Protein AF-A0A6H5JP49-F1 (afdb_monomer_lite)

Sequence (246 aa):
MSLASREAVLHLTGYRHQGFYGRSYKKTISMPDLLSRVKKVEGAETDVVTDQLSREGVEIITGTARFVKSDSGDSRMSAMVLRSLGDEHEAASSPYRHVGADTPKSVISAERFLVACGTRPVRPPDIPFDGTHIFDSDQLLWGGITHIPRDLIVVGAGVIGMEYACMINVVPGTTVTVIDPRPTVLSFADNDVIENLQYTMRQNGARFLLNEHITRIEKIEKKDSNGGEKKVWAASPSRGIEFTRK

Radius of gyration: 22.26 Å; chains: 1; bounding box: 45×44×75 Å

Foldseek 3Di:
DLVQLLVQLCVQLVVVVCVPPNPPPADQDWLVSSLVSSVVVVVVVVVVVVVVCVVVVHDDDDADKDWDDDPDPPPWTKIWGFDQDDPPLVLVQDPCVRVPRPHTDDMDTDNDDDDDPDDDDDDDPQQPQPLAQRHDLSSVNRGPDRGLDLEEEQEALEPSSLSVLLSSLSRPNHAYEYEYLAQFRHVVDDPVVRVVSVVVSVVSHYHYHYNKDFPDKDWDWDQDPVRDTDTDIWTAIPVGDIDDDD

pLDDT: mean 77.3, std 15.59, range [34.5, 96.81]

Structure (mmCIF, N/CA/C/O backbone):
data_AF-A0A6H5JP49-F1
#
_entry.id   AF-A0A6H5JP49-F1
#
loop_
_atom_site.group_PDB
_atom_site.id
_atom_site.type_symbol
_atom_site.label_atom_id
_atom_site.label_alt_id
_atom_site.label_comp_id
_atom_site.label_asym_id
_atom_site.label_entity_id
_atom_site.label_seq_id
_atom_site.pdbx_PDB_ins_code
_atom_site.Cartn_x
_atom_site.Cartn_y
_atom_site.Cartn_z
_atom_site.occupancy
_atom_site.B_iso_or_equiv
_atom_site.auth_seq_id
_atom_site.auth_comp_id
_atom_site.auth_asym_id
_atom_site.auth_atom_id
_atom_site.pdbx_PDB_model_num
ATOM 1 N N . MET A 1 1 ? 6.376 -5.050 -1.809 1.00 56.03 1 MET A N 1
ATOM 2 C CA . MET A 1 1 ? 6.450 -4.410 -0.479 1.00 56.03 1 MET A CA 1
ATOM 3 C C . MET A 1 1 ? 5.525 -5.070 0.535 1.00 56.03 1 MET A C 1
ATOM 5 O O . MET A 1 1 ? 6.041 -5.650 1.479 1.00 56.03 1 MET A O 1
ATOM 9 N N . SER A 1 2 ? 4.200 -5.083 0.340 1.00 58.44 2 SER A N 1
ATOM 10 C CA . SER A 1 2 ? 3.271 -5.612 1.358 1.00 58.44 2 SER A CA 1
ATOM 11 C C . SER A 1 2 ? 3.547 -7.068 1.776 1.00 58.44 2 SER A C 1
ATOM 13 O O . SER A 1 2 ? 3.575 -7.363 2.967 1.00 58.44 2 SER A O 1
ATOM 15 N N . LEU A 1 3 ? 3.916 -7.942 0.829 1.00 70.00 3 LEU A N 1
ATOM 16 C CA . LEU A 1 3 ? 4.330 -9.323 1.110 1.00 70.00 3 LEU A CA 1
ATOM 17 C C . LEU A 1 3 ? 5.523 -9.413 2.084 1.00 70.00 3 LEU A C 1
ATOM 19 O O . LEU A 1 3 ? 5.485 -10.196 3.034 1.00 70.00 3 LEU A O 1
ATOM 23 N N . ALA A 1 4 ? 6.562 -8.599 1.868 1.00 67.69 4 ALA A N 1
ATOM 24 C CA . ALA A 1 4 ? 7.758 -8.571 2.712 1.00 67.69 4 ALA A CA 1
ATOM 25 C C . ALA A 1 4 ? 7.425 -8.067 4.124 1.00 67.69 4 ALA A C 1
ATOM 27 O O . ALA A 1 4 ? 7.885 -8.628 5.121 1.00 67.69 4 ALA A O 1
ATOM 28 N N . SER A 1 5 ? 6.563 -7.054 4.222 1.00 66.88 5 SER A N 1
ATOM 29 C CA . SER A 1 5 ? 6.061 -6.533 5.495 1.00 66.88 5 SER A CA 1
ATOM 30 C C . SER A 1 5 ? 5.197 -7.542 6.235 1.00 66.88 5 SER A C 1
ATOM 32 O O . SER A 1 5 ? 5.377 -7.731 7.438 1.00 66.88 5 SER A O 1
ATOM 34 N N . ARG A 1 6 ? 4.305 -8.241 5.530 1.00 75.50 6 ARG A N 1
ATOM 35 C CA . ARG A 1 6 ? 3.471 -9.301 6.094 1.00 75.50 6 ARG A CA 1
ATOM 36 C C . ARG A 1 6 ? 4.326 -10.413 6.683 1.00 75.50 6 ARG A C 1
ATOM 38 O O . ARG A 1 6 ? 4.108 -10.813 7.823 1.00 75.50 6 ARG A O 1
ATOM 45 N N . GLU A 1 7 ? 5.319 -10.884 5.935 1.00 76.12 7 GLU A N 1
ATOM 46 C CA . GLU A 1 7 ? 6.234 -11.926 6.402 1.00 76.12 7 GLU A CA 1
ATOM 47 C C . GLU A 1 7 ? 7.024 -11.471 7.636 1.00 76.12 7 GLU A C 1
ATOM 49 O O . GLU A 1 7 ? 7.145 -12.215 8.612 1.00 76.12 7 GLU A O 1
ATOM 54 N N . ALA A 1 8 ? 7.500 -10.223 7.636 1.00 71.56 8 ALA A N 1
ATOM 55 C CA . ALA A 1 8 ? 8.198 -9.643 8.773 1.00 71.56 8 ALA A CA 1
ATOM 56 C C . ALA A 1 8 ? 7.315 -9.583 10.029 1.00 71.56 8 ALA A C 1
ATOM 58 O O . ALA A 1 8 ? 7.736 -10.039 11.092 1.00 71.56 8 ALA A O 1
ATOM 59 N N . VAL A 1 9 ? 6.077 -9.094 9.907 1.00 75.50 9 VAL A N 1
ATOM 60 C CA . VAL A 1 9 ? 5.120 -9.031 11.021 1.00 75.50 9 VAL A CA 1
ATOM 61 C C . VAL A 1 9 ? 4.787 -10.426 11.544 1.00 75.50 9 VAL A C 1
ATOM 63 O O . VAL A 1 9 ? 4.865 -10.654 12.750 1.00 75.50 9 VAL A O 1
ATOM 66 N N . LEU A 1 10 ? 4.451 -11.380 10.672 1.00 75.25 10 LEU A N 1
ATOM 67 C CA . LEU A 1 10 ? 4.077 -12.738 11.086 1.00 75.25 10 LEU A CA 1
ATOM 68 C C . LEU A 1 10 ? 5.224 -13.463 11.799 1.00 75.25 10 LEU A C 1
ATOM 70 O O . LEU A 1 10 ? 4.993 -14.182 12.774 1.00 75.25 10 LEU A O 1
ATOM 74 N N . HIS A 1 11 ? 6.457 -13.251 11.337 1.00 73.50 11 HIS A N 1
ATOM 75 C CA . HIS A 1 11 ? 7.652 -13.792 11.972 1.00 73.50 11 HIS A CA 1
ATOM 76 C C . HIS A 1 11 ? 7.912 -13.139 13.339 1.00 73.50 11 HIS A C 1
ATOM 78 O O . HIS A 1 11 ? 8.148 -13.834 14.325 1.00 73.50 11 HIS A O 1
ATOM 84 N N . LEU A 1 12 ? 7.852 -11.805 13.425 1.00 72.00 12 LEU A N 1
ATOM 85 C CA . LEU A 1 12 ? 8.176 -11.058 14.648 1.00 72.00 12 LEU A CA 1
ATOM 86 C C . LEU A 1 12 ? 7.114 -11.200 15.746 1.00 72.00 12 LEU A C 1
ATOM 88 O O . LEU A 1 12 ? 7.459 -11.249 16.924 1.00 72.00 12 LEU A O 1
ATOM 92 N N . THR A 1 13 ? 5.840 -11.312 15.369 1.00 67.38 13 THR A N 1
ATOM 93 C CA . THR A 1 13 ? 4.726 -11.581 16.302 1.00 67.38 13 THR A CA 1
ATOM 94 C C . THR A 1 13 ? 4.705 -13.023 16.793 1.00 67.38 13 THR A C 1
ATOM 96 O O . THR A 1 13 ? 3.948 -13.347 17.708 1.00 67.38 13 THR A O 1
ATOM 99 N N . GLY A 1 14 ? 5.491 -13.910 16.172 1.00 64.81 14 GLY A N 1
ATOM 100 C CA . GLY A 1 14 ? 5.399 -15.342 16.413 1.00 64.81 14 GLY A CA 1
ATOM 101 C C . GLY A 1 14 ? 4.017 -15.901 16.073 1.00 64.81 14 GLY A C 1
ATOM 102 O O . GLY A 1 14 ? 3.662 -16.956 16.591 1.00 64.81 14 GLY A O 1
ATOM 103 N N . TYR A 1 15 ? 3.227 -15.225 15.225 1.00 65.94 15 TYR A N 1
ATOM 104 C CA . TYR A 1 15 ? 1.852 -15.622 14.900 1.00 65.94 15 TYR A CA 1
ATOM 105 C C . TYR A 1 15 ? 1.789 -17.061 14.371 1.00 65.94 15 TYR A C 1
ATOM 107 O O . TYR A 1 15 ? 0.923 -17.835 14.768 1.00 65.94 15 TYR A O 1
ATOM 115 N N . ARG A 1 16 ? 2.786 -17.472 13.574 1.00 61.38 16 ARG A N 1
ATOM 116 C CA . ARG A 1 16 ? 2.923 -18.860 13.091 1.00 61.38 16 ARG A CA 1
ATOM 117 C C . ARG A 1 16 ? 3.262 -19.882 14.188 1.00 61.38 16 ARG A C 1
ATOM 119 O O . ARG A 1 16 ? 3.024 -21.068 14.002 1.00 61.38 16 ARG A O 1
ATOM 126 N N . HIS A 1 17 ? 3.786 -19.439 15.328 1.00 55.91 17 HIS A N 1
ATOM 127 C CA . HIS A 1 17 ? 4.179 -20.283 16.461 1.00 55.91 17 HIS A CA 1
ATOM 128 C C . HIS A 1 17 ? 3.136 -20.309 17.596 1.00 55.91 17 HIS A C 1
ATOM 130 O O . HIS A 1 17 ? 3.249 -21.131 18.508 1.00 55.91 17 HIS A O 1
ATOM 136 N N . GLN A 1 18 ? 2.090 -19.471 17.534 1.00 56.59 18 GLN A N 1
ATOM 137 C CA . GLN A 1 18 ? 1.037 -19.402 18.560 1.00 56.59 18 GLN A CA 1
ATOM 138 C C . GLN A 1 18 ? 0.223 -20.698 18.688 1.00 56.59 18 GLN A C 1
ATOM 140 O O . GLN A 1 18 ? -0.258 -20.996 19.780 1.00 56.59 18 GLN A O 1
ATOM 145 N N . GLY A 1 19 ? 0.112 -21.491 17.615 1.00 52.06 19 GLY A N 1
ATOM 146 C CA . GLY A 1 19 ? -0.549 -22.801 17.650 1.00 52.06 19 GLY A CA 1
ATOM 147 C C . GLY A 1 19 ? 0.192 -23.853 18.486 1.00 52.06 19 GLY A C 1
ATOM 148 O O . GLY A 1 19 ? -0.445 -24.756 19.012 1.00 52.06 19 GLY A O 1
ATOM 149 N N . PHE A 1 20 ? 1.514 -23.715 18.654 1.00 46.41 20 PHE A N 1
ATOM 150 C CA . PHE A 1 20 ? 2.354 -24.677 19.383 1.00 46.41 20 PHE A CA 1
ATOM 151 C C . PHE A 1 20 ? 2.723 -24.222 20.803 1.00 46.41 20 PHE A C 1
ATOM 153 O O . PHE A 1 20 ? 2.768 -25.048 21.707 1.00 46.41 20 PHE A O 1
ATOM 160 N N . TYR A 1 21 ? 2.967 -22.924 21.024 1.00 45.56 21 TYR A N 1
ATOM 161 C CA . TYR A 1 21 ? 3.430 -22.396 22.322 1.00 45.56 21 TYR A CA 1
ATOM 162 C C . TYR A 1 21 ? 2.354 -21.632 23.113 1.00 45.56 21 TYR A C 1
ATOM 164 O O . TYR A 1 21 ? 2.621 -21.111 24.198 1.00 45.56 21 TYR A O 1
ATOM 172 N N . GLY A 1 22 ? 1.129 -21.554 22.583 1.00 50.88 22 GLY A N 1
ATOM 173 C CA . GLY A 1 22 ? 0.042 -20.767 23.159 1.00 50.88 22 GLY A CA 1
ATOM 174 C C . GLY A 1 22 ? 0.280 -19.250 23.077 1.00 50.88 22 GLY A C 1
ATOM 175 O O . GLY A 1 22 ? 1.351 -18.765 22.712 1.00 50.88 22 GLY A O 1
ATOM 176 N N . ARG A 1 23 ? -0.735 -18.462 23.463 1.00 52.22 23 ARG A N 1
ATOM 177 C CA . ARG A 1 23 ? -0.742 -16.975 23.453 1.00 52.22 23 ARG A CA 1
ATOM 178 C C . ARG A 1 23 ? 0.325 -16.302 24.347 1.00 52.22 23 ARG A C 1
ATOM 180 O O . ARG A 1 23 ? 0.314 -15.079 24.488 1.00 52.22 23 ARG A O 1
ATOM 187 N N . SER A 1 24 ? 1.218 -17.069 24.976 1.00 45.53 24 SER A N 1
ATOM 188 C CA . SER A 1 24 ? 2.182 -16.576 25.967 1.00 45.53 24 SER A CA 1
ATOM 189 C C . SER A 1 24 ? 3.500 -16.070 25.365 1.00 45.53 24 SER A C 1
ATOM 191 O O . SER A 1 24 ? 4.274 -15.427 26.072 1.00 45.53 24 SER A O 1
ATOM 193 N N . TYR A 1 25 ? 3.759 -16.295 24.071 1.00 48.81 25 TYR A N 1
ATOM 194 C CA . TYR A 1 25 ? 4.943 -15.756 23.394 1.00 48.81 25 TYR A CA 1
ATOM 195 C C . TYR A 1 25 ? 4.675 -14.325 22.900 1.00 48.81 25 TYR A C 1
ATOM 197 O O . TYR A 1 25 ? 4.310 -14.096 21.749 1.00 48.81 25 TYR A O 1
ATOM 205 N N . LYS A 1 26 ? 4.793 -13.341 23.798 1.00 53.53 26 LYS A N 1
ATOM 206 C CA . LYS A 1 26 ? 4.639 -11.914 23.475 1.00 53.53 26 LYS A CA 1
ATOM 207 C C . LYS A 1 26 ? 6.008 -11.252 23.386 1.00 53.53 26 LYS A C 1
ATOM 209 O O . LYS A 1 26 ? 6.546 -10.810 24.396 1.00 53.53 26 LYS A O 1
ATOM 214 N N . LYS A 1 27 ? 6.570 -11.165 22.180 1.00 58.91 27 LYS A N 1
ATOM 215 C CA . LYS A 1 27 ? 7.721 -10.293 21.930 1.00 58.91 27 LYS A CA 1
ATOM 216 C C . LYS A 1 27 ? 7.206 -8.906 21.553 1.00 58.91 27 LYS A C 1
ATOM 218 O O . LYS A 1 27 ? 6.395 -8.779 20.639 1.00 58.91 27 LYS A O 1
ATOM 223 N N . THR A 1 28 ? 7.645 -7.875 22.269 1.00 64.62 28 THR A N 1
ATOM 224 C CA . THR A 1 28 ? 7.390 -6.483 21.881 1.00 64.62 28 THR A CA 1
ATOM 225 C C . THR A 1 28 ? 8.129 -6.211 20.576 1.00 64.62 28 THR A C 1
ATOM 227 O O . THR A 1 28 ? 9.341 -6.407 20.509 1.00 64.62 28 THR A O 1
ATOM 230 N N . ILE A 1 29 ? 7.399 -5.809 19.537 1.00 74.25 29 ILE A N 1
ATOM 231 C CA . ILE A 1 29 ? 7.964 -5.532 18.214 1.00 74.25 29 ILE A CA 1
ATOM 232 C C . ILE A 1 29 ? 8.246 -4.040 18.121 1.00 74.25 29 ILE A C 1
ATOM 234 O O . ILE A 1 29 ? 7.373 -3.225 18.421 1.00 74.25 29 ILE A O 1
ATOM 238 N N . SER A 1 30 ? 9.454 -3.685 17.694 1.00 80.50 30 SER A N 1
ATOM 239 C CA . SER A 1 30 ? 9.812 -2.308 17.374 1.00 80.50 30 SER A CA 1
ATOM 240 C C . SER A 1 30 ? 9.745 -2.066 15.859 1.00 80.50 30 SER A C 1
ATOM 242 O O . SER A 1 30 ? 9.903 -2.999 15.066 1.00 80.50 30 SER A O 1
ATOM 244 N N . MET A 1 31 ? 9.533 -0.815 15.432 1.00 81.81 31 MET A N 1
ATOM 245 C CA . MET A 1 31 ? 9.632 -0.464 14.006 1.00 81.81 31 MET A CA 1
ATOM 246 C C . MET A 1 31 ? 11.012 -0.789 13.417 1.00 81.81 31 MET A C 1
ATOM 248 O O . MET A 1 31 ? 11.046 -1.370 12.336 1.00 81.81 31 MET A O 1
ATOM 252 N N . PRO A 1 32 ? 12.147 -0.520 14.096 1.00 81.19 32 PRO A N 1
ATOM 253 C CA . PRO A 1 32 ? 13.459 -0.935 13.600 1.00 81.19 32 PRO A CA 1
ATOM 254 C C . PRO A 1 32 ? 13.571 -2.437 13.301 1.00 81.19 32 PRO A C 1
ATOM 256 O O . PRO A 1 32 ? 14.122 -2.809 12.262 1.00 81.19 32 PRO A O 1
ATOM 259 N N . ASP A 1 33 ? 13.015 -3.299 14.159 1.00 79.81 33 ASP A N 1
ATOM 260 C CA . ASP A 1 33 ? 13.016 -4.751 13.931 1.00 79.81 33 ASP A CA 1
ATOM 261 C C . ASP A 1 33 ? 12.197 -5.125 12.691 1.00 79.81 33 ASP A C 1
ATOM 263 O O . ASP A 1 33 ? 12.635 -5.938 11.869 1.00 79.81 33 ASP A O 1
ATOM 267 N N . LEU A 1 34 ? 11.023 -4.502 12.537 1.00 80.56 34 LEU A N 1
ATOM 268 C CA . LEU A 1 34 ? 10.152 -4.688 11.380 1.00 80.56 34 LEU A CA 1
ATOM 269 C C . LEU A 1 34 ? 10.863 -4.274 10.087 1.00 80.56 34 LEU A C 1
ATOM 271 O O . LEU A 1 34 ? 10.962 -5.073 9.157 1.00 80.56 34 LEU A O 1
ATOM 275 N N . LEU A 1 35 ? 11.415 -3.061 10.051 1.00 80.56 35 LEU A N 1
ATOM 276 C CA . LEU A 1 35 ? 12.104 -2.509 8.884 1.00 80.56 35 LEU A CA 1
ATOM 277 C C . LEU A 1 35 ? 13.349 -3.314 8.511 1.00 80.56 35 LEU A C 1
ATOM 279 O O . LEU A 1 35 ? 13.578 -3.585 7.335 1.00 80.56 35 LEU A O 1
ATOM 283 N N . SER A 1 36 ? 14.134 -3.743 9.501 1.00 80.25 36 SER A N 1
ATOM 284 C CA . SER A 1 36 ? 15.303 -4.600 9.279 1.00 80.25 36 SER A CA 1
ATOM 285 C C . SER A 1 36 ? 14.913 -5.913 8.600 1.00 80.25 36 SER A C 1
ATOM 287 O O . SER A 1 36 ? 15.574 -6.360 7.660 1.00 80.25 36 SER A O 1
ATOM 289 N N . ARG A 1 37 ? 13.804 -6.530 9.029 1.00 80.69 37 ARG A N 1
ATOM 290 C CA . ARG A 1 37 ? 13.327 -7.777 8.425 1.00 80.69 37 ARG A CA 1
ATOM 291 C C . ARG A 1 37 ? 12.758 -7.561 7.023 1.00 80.69 37 ARG A C 1
ATOM 293 O O . ARG A 1 37 ? 13.067 -8.370 6.153 1.00 80.69 37 ARG A O 1
ATOM 300 N N . VAL A 1 38 ? 12.003 -6.486 6.797 1.00 80.94 38 VAL A N 1
ATOM 301 C CA . VAL A 1 38 ? 11.495 -6.115 5.464 1.00 80.94 38 VAL A CA 1
ATOM 302 C C . VAL A 1 38 ? 12.644 -5.925 4.481 1.00 80.94 38 VAL A C 1
ATOM 304 O O . VAL A 1 38 ? 12.669 -6.601 3.459 1.00 80.94 38 VAL A O 1
ATOM 307 N N . LYS A 1 39 ? 13.649 -5.116 4.840 1.00 80.00 39 LYS A N 1
ATOM 308 C CA . LYS A 1 39 ? 14.831 -4.866 4.000 1.00 80.00 39 LYS A CA 1
ATOM 309 C C . LYS A 1 39 ? 15.578 -6.144 3.627 1.00 80.00 39 LYS A C 1
ATOM 311 O O . LYS A 1 39 ? 16.031 -6.280 2.498 1.00 80.00 39 LYS A O 1
ATOM 316 N N . LYS A 1 40 ? 15.695 -7.099 4.558 1.00 81.69 40 LYS A N 1
ATOM 317 C CA . LYS A 1 40 ? 16.328 -8.399 4.279 1.00 81.69 40 LYS A CA 1
ATOM 318 C C . LYS A 1 40 ? 15.551 -9.219 3.253 1.00 81.69 40 LYS A C 1
ATOM 320 O O . LYS A 1 40 ? 16.171 -9.851 2.409 1.00 81.69 40 LYS A O 1
ATOM 325 N N . VAL A 1 41 ? 14.221 -9.240 3.354 1.00 80.75 41 VAL A N 1
ATOM 326 C CA . VAL A 1 41 ? 13.375 -9.968 2.398 1.00 80.75 41 VAL A CA 1
ATOM 327 C C . VAL A 1 41 ? 13.427 -9.286 1.033 1.00 80.75 41 VAL A C 1
ATOM 329 O O . VAL A 1 41 ? 13.664 -9.951 0.038 1.00 80.75 41 VAL A O 1
ATOM 332 N N . GLU A 1 42 ? 13.285 -7.962 0.981 1.00 80.88 42 GLU A N 1
ATOM 333 C CA . GLU A 1 42 ? 13.337 -7.216 -0.281 1.00 80.88 42 GLU A CA 1
ATOM 334 C C . GLU A 1 42 ? 14.687 -7.326 -0.988 1.00 80.88 42 GLU A C 1
ATOM 336 O O . GLU A 1 42 ? 14.709 -7.508 -2.203 1.00 80.88 42 GLU A O 1
ATOM 341 N N . GLY A 1 43 ? 15.798 -7.263 -0.246 1.00 79.12 43 GLY A N 1
ATOM 342 C CA . GLY A 1 43 ? 17.131 -7.490 -0.802 1.00 79.12 43 GLY A CA 1
ATOM 343 C C . GLY A 1 43 ? 17.249 -8.880 -1.425 1.00 79.12 43 GLY A C 1
ATOM 344 O O . GLY A 1 43 ? 17.578 -8.989 -2.598 1.00 79.12 43 GLY A O 1
ATOM 345 N N . ALA A 1 44 ? 16.866 -9.927 -0.686 1.00 83.38 44 ALA A N 1
ATOM 346 C CA . ALA A 1 44 ? 16.940 -11.303 -1.179 1.00 83.38 44 ALA A CA 1
ATOM 347 C C . ALA A 1 44 ? 16.086 -11.541 -2.438 1.00 83.38 44 ALA A C 1
ATOM 349 O O . ALA A 1 44 ? 16.546 -12.181 -3.378 1.00 83.38 44 ALA A O 1
ATOM 350 N N . GLU A 1 45 ? 14.859 -11.016 -2.480 1.00 83.75 45 GLU A N 1
ATOM 351 C CA . GLU A 1 45 ? 13.996 -11.123 -3.665 1.00 83.75 45 GLU A CA 1
ATOM 352 C C . GLU A 1 45 ? 14.577 -10.346 -4.857 1.00 83.75 45 GLU A C 1
ATOM 354 O O . GLU A 1 45 ? 14.556 -10.828 -5.989 1.00 83.75 45 GLU A O 1
ATOM 359 N N . THR A 1 46 ? 15.137 -9.158 -4.606 1.00 85.62 46 THR A N 1
ATOM 360 C CA . THR A 1 46 ? 15.786 -8.349 -5.649 1.00 85.62 46 THR A CA 1
ATOM 361 C C . THR A 1 46 ? 16.999 -9.071 -6.227 1.00 85.62 46 THR A C 1
ATOM 363 O O . THR A 1 46 ? 17.163 -9.096 -7.448 1.00 85.62 46 THR A O 1
ATOM 366 N N . ASP A 1 47 ? 17.809 -9.701 -5.375 1.00 87.75 47 ASP A N 1
ATOM 367 C CA . ASP A 1 47 ? 18.980 -10.476 -5.785 1.00 87.75 47 ASP A CA 1
ATOM 368 C C . ASP A 1 47 ? 18.561 -11.675 -6.645 1.00 87.75 47 ASP A C 1
ATOM 370 O O . ASP A 1 47 ? 19.084 -11.857 -7.741 1.00 87.75 47 ASP A O 1
ATOM 374 N N . VAL A 1 48 ? 17.548 -12.441 -6.218 1.00 92.12 48 VAL A N 1
ATOM 375 C CA . VAL A 1 48 ? 17.033 -13.589 -6.985 1.00 92.12 48 VAL A CA 1
ATOM 376 C C . VAL A 1 48 ? 16.540 -13.169 -8.370 1.00 92.12 48 VAL A C 1
ATOM 378 O O . VAL A 1 48 ? 16.873 -13.822 -9.359 1.00 92.12 48 VAL A O 1
ATOM 381 N N . VAL A 1 49 ? 15.765 -12.086 -8.466 1.00 90.69 49 VAL A N 1
ATOM 382 C CA . VAL A 1 49 ? 15.244 -11.604 -9.756 1.00 90.69 49 VAL A CA 1
ATOM 383 C C . VAL A 1 49 ? 16.377 -11.093 -10.648 1.00 90.69 49 VAL A C 1
ATOM 385 O O . VAL A 1 49 ? 16.408 -11.399 -11.839 1.00 90.69 49 VAL A O 1
ATOM 388 N N . THR A 1 50 ? 17.332 -10.354 -10.083 1.00 90.31 50 THR A N 1
ATOM 389 C CA . THR A 1 50 ? 18.491 -9.825 -10.820 1.00 90.31 50 THR A CA 1
ATOM 390 C C . THR A 1 50 ? 19.370 -10.958 -11.356 1.00 90.31 50 THR A C 1
ATOM 392 O O . THR A 1 50 ? 19.774 -10.942 -12.523 1.00 90.31 50 THR A O 1
ATOM 395 N N . ASP A 1 51 ? 19.605 -11.991 -10.548 1.00 91.94 51 ASP A N 1
ATOM 396 C CA . ASP A 1 51 ? 20.344 -13.187 -10.946 1.00 91.94 51 ASP A CA 1
ATOM 397 C C . ASP A 1 51 ? 19.622 -13.961 -12.052 1.00 91.94 51 ASP A C 1
ATOM 399 O O . ASP A 1 51 ? 20.251 -14.404 -13.009 1.00 91.94 51 ASP A O 1
ATOM 403 N N . GLN A 1 52 ? 18.300 -14.120 -11.956 1.00 94.75 52 GLN A N 1
ATOM 404 C CA . GLN A 1 52 ? 17.518 -14.796 -12.994 1.00 94.75 52 GLN A CA 1
ATOM 405 C C . GLN A 1 52 ? 17.563 -14.035 -14.321 1.00 94.75 52 GLN A C 1
ATOM 407 O O . GLN A 1 52 ? 17.823 -14.632 -15.361 1.00 94.75 52 GLN A O 1
ATOM 412 N N . LEU A 1 53 ? 17.372 -12.716 -14.291 1.00 94.56 53 LEU A N 1
ATOM 413 C CA . LEU A 1 53 ? 17.416 -11.879 -15.490 1.00 94.56 53 LEU A CA 1
ATOM 414 C C . LEU A 1 53 ? 18.801 -11.895 -16.148 1.00 94.56 53 LEU A C 1
ATOM 416 O O . LEU A 1 53 ? 18.905 -12.065 -17.362 1.00 94.56 53 LEU A O 1
ATOM 420 N N . SER A 1 54 ? 19.865 -11.770 -15.353 1.00 92.50 54 SER A N 1
ATOM 421 C CA . SER A 1 54 ? 21.233 -11.791 -15.878 1.00 92.50 54 SER A CA 1
ATOM 422 C C . SER A 1 54 ? 21.612 -13.144 -16.490 1.00 92.50 54 SER A C 1
ATOM 424 O O . SER A 1 54 ? 22.264 -13.172 -17.534 1.00 92.50 54 SER A O 1
ATOM 426 N N . ARG A 1 55 ? 21.161 -14.265 -15.905 1.00 93.94 55 ARG A N 1
ATOM 427 C CA . ARG A 1 55 ? 21.370 -15.619 -16.455 1.00 93.94 55 ARG A CA 1
ATOM 428 C C . ARG A 1 55 ? 20.723 -15.815 -17.821 1.00 93.94 55 ARG A C 1
ATOM 430 O O . ARG A 1 55 ? 21.308 -16.482 -18.666 1.00 93.94 55 ARG A O 1
ATOM 437 N N . GLU A 1 56 ? 19.568 -15.201 -18.046 1.00 96.81 56 GLU A N 1
ATOM 438 C CA . GLU A 1 56 ? 18.864 -15.227 -19.334 1.00 96.81 56 GLU A CA 1
ATOM 439 C C . GLU A 1 56 ? 19.379 -14.159 -20.321 1.0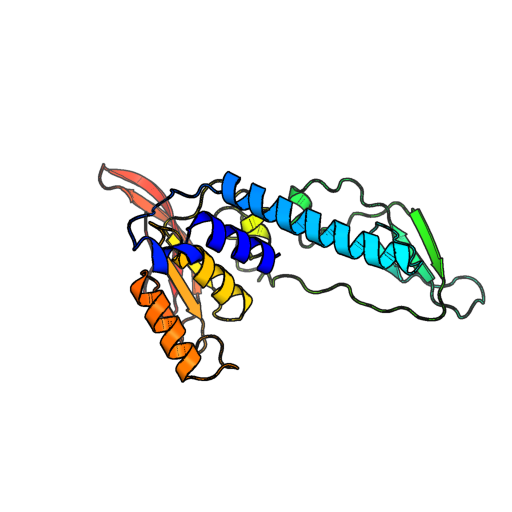0 96.81 56 GLU A C 1
ATOM 441 O O . GLU A 1 56 ? 18.795 -13.947 -21.382 1.00 96.81 56 GLU A O 1
ATOM 446 N N . GLY A 1 57 ? 20.478 -13.467 -19.991 1.00 95.06 57 GLY A N 1
ATOM 447 C CA . GLY A 1 57 ? 21.098 -12.466 -20.861 1.00 95.06 57 GLY A CA 1
ATOM 448 C C . GLY A 1 57 ? 20.326 -11.148 -20.958 1.00 95.06 57 GLY A C 1
ATOM 449 O O . GLY A 1 57 ? 20.529 -10.391 -21.907 1.00 95.06 57 GLY A O 1
ATOM 450 N N . VAL A 1 58 ? 19.441 -10.855 -20.001 1.00 94.88 58 VAL A N 1
ATOM 451 C CA . VAL A 1 58 ? 18.702 -9.588 -19.955 1.00 94.88 58 VAL A CA 1
ATOM 452 C C . VAL A 1 58 ? 19.608 -8.485 -19.406 1.00 94.88 58 VAL A C 1
ATOM 454 O O . VAL A 1 58 ? 20.077 -8.552 -18.270 1.00 94.88 58 VAL A O 1
ATOM 457 N N . GLU A 1 59 ? 19.828 -7.436 -20.200 1.00 90.88 59 GLU A N 1
ATOM 458 C CA . GLU A 1 59 ? 20.550 -6.243 -19.756 1.00 90.88 59 GLU A CA 1
ATOM 459 C C . GLU A 1 59 ? 19.675 -5.396 -18.820 1.00 90.88 59 GLU A C 1
ATOM 461 O O . GLU A 1 59 ? 18.572 -4.974 -19.177 1.00 90.88 59 GLU A O 1
ATOM 466 N N . ILE A 1 60 ? 20.182 -5.115 -17.618 1.00 87.62 60 ILE A N 1
ATOM 467 C CA . ILE A 1 60 ? 19.487 -4.303 -16.616 1.00 87.62 60 ILE A CA 1
ATOM 468 C C . ILE A 1 60 ? 20.090 -2.900 -16.598 1.00 87.62 60 ILE A C 1
ATOM 470 O O . ILE A 1 60 ? 21.243 -2.698 -16.216 1.00 87.62 60 ILE A O 1
ATOM 474 N N . ILE A 1 61 ? 19.279 -1.907 -16.964 1.00 85.25 61 ILE A N 1
ATOM 475 C CA . ILE A 1 61 ? 19.672 -0.498 -16.953 1.00 85.25 61 ILE A CA 1
ATOM 476 C C . ILE A 1 61 ? 18.912 0.233 -15.844 1.00 85.25 61 ILE A C 1
ATOM 478 O O . ILE A 1 61 ? 17.723 0.519 -15.967 1.00 85.25 61 ILE A O 1
ATOM 482 N N . THR A 1 62 ? 19.613 0.607 -14.774 1.00 82.56 62 THR A N 1
ATOM 483 C CA . THR A 1 62 ? 19.027 1.406 -13.686 1.00 82.56 62 THR A CA 1
ATOM 484 C C . THR A 1 62 ? 18.895 2.877 -14.089 1.00 82.56 62 THR A C 1
ATOM 486 O O . THR A 1 62 ? 19.893 3.520 -14.453 1.00 82.56 62 THR A O 1
ATOM 489 N N . GLY A 1 63 ? 17.675 3.415 -13.996 1.00 78.38 63 GLY A N 1
ATOM 490 C CA . GLY A 1 63 ? 17.353 4.822 -14.241 1.00 78.38 63 GLY A CA 1
ATOM 491 C C . GLY A 1 63 ? 15.854 5.068 -14.441 1.00 78.38 63 GLY A C 1
ATOM 492 O O . GLY A 1 63 ? 15.046 4.144 -14.406 1.00 78.38 63 GLY A O 1
ATOM 493 N N . THR A 1 64 ? 15.486 6.330 -14.667 1.00 80.94 64 THR A N 1
ATOM 494 C CA . THR A 1 64 ? 14.122 6.703 -15.087 1.00 80.94 64 THR A CA 1
ATOM 495 C C . THR A 1 64 ? 14.080 6.771 -16.608 1.00 80.94 64 THR A C 1
ATOM 497 O O . THR A 1 64 ? 14.947 7.410 -17.192 1.00 80.94 64 THR A O 1
ATOM 500 N N . ALA A 1 65 ? 13.087 6.167 -17.260 1.00 83.75 65 ALA A N 1
ATOM 501 C CA . ALA A 1 65 ? 12.956 6.221 -18.716 1.00 83.75 65 ALA A CA 1
ATOM 502 C C . ALA A 1 65 ? 11.772 7.092 -19.158 1.00 83.75 65 ALA A C 1
ATOM 504 O O . ALA A 1 65 ? 10.707 7.061 -18.540 1.00 83.75 65 ALA A O 1
ATOM 505 N N . ARG A 1 66 ? 11.938 7.829 -20.261 1.00 85.25 66 ARG A N 1
ATOM 506 C CA . ARG A 1 66 ? 10.840 8.503 -20.974 1.00 85.25 66 ARG A CA 1
ATOM 507 C C . ARG A 1 66 ? 10.960 8.291 -22.478 1.00 85.25 66 ARG A C 1
ATOM 509 O O . ARG A 1 66 ? 12.073 8.244 -23.001 1.00 85.25 66 ARG A O 1
ATOM 516 N N . PHE A 1 67 ? 9.831 8.210 -23.174 1.00 88.38 67 PHE A N 1
ATOM 517 C CA . PHE A 1 67 ? 9.833 8.200 -24.636 1.00 88.38 67 PHE A CA 1
ATOM 518 C C . PHE A 1 67 ? 10.296 9.550 -25.180 1.00 88.38 67 PHE A C 1
ATOM 520 O O . PHE A 1 67 ? 9.933 10.602 -24.650 1.00 88.38 67 PHE A O 1
ATOM 527 N N . VAL A 1 68 ? 11.100 9.509 -26.238 1.00 84.62 68 VAL A N 1
ATOM 528 C CA . VAL A 1 68 ? 11.577 10.694 -26.954 1.00 84.62 68 VAL A CA 1
ATOM 529 C C . VAL A 1 68 ? 11.255 10.563 -28.436 1.00 84.62 68 VAL A C 1
ATOM 531 O O . VAL A 1 68 ? 11.129 9.458 -28.964 1.00 84.62 68 VAL A O 1
ATOM 534 N N . LYS A 1 69 ? 11.083 11.702 -29.109 1.00 73.31 69 LYS A N 1
ATOM 535 C CA . LYS A 1 69 ? 10.839 11.729 -30.550 1.00 73.31 69 LYS A CA 1
ATOM 536 C C . LYS A 1 69 ? 12.128 11.356 -31.288 1.00 73.31 69 LYS A C 1
ATOM 538 O O . LYS A 1 69 ? 13.197 11.845 -30.935 1.00 73.31 69 LYS A O 1
ATOM 543 N N . SER A 1 70 ? 12.017 10.495 -32.296 1.00 67.06 70 SER A N 1
ATOM 544 C CA . SER A 1 70 ? 13.122 10.215 -33.213 1.00 67.06 70 SER A CA 1
ATOM 545 C C . SER A 1 70 ? 13.254 11.388 -34.193 1.00 67.06 70 SER A C 1
ATOM 547 O O . SER A 1 70 ? 12.343 11.636 -34.982 1.00 67.06 70 SER A O 1
ATOM 549 N N . ASP A 1 71 ? 14.350 12.148 -34.106 1.00 65.12 71 ASP A N 1
ATOM 550 C CA . ASP A 1 71 ? 14.616 13.321 -34.966 1.00 65.12 71 ASP A CA 1
ATOM 551 C C . ASP A 1 71 ? 15.306 12.961 -36.294 1.00 65.12 71 ASP A C 1
ATOM 553 O O . ASP A 1 71 ? 15.547 13.814 -37.146 1.00 65.12 71 ASP A O 1
ATOM 557 N N . SER A 1 72 ? 15.606 11.685 -36.507 1.00 56.81 72 SER A N 1
ATOM 558 C CA . SER A 1 72 ? 16.192 11.164 -37.743 1.00 56.81 72 SER A CA 1
ATOM 559 C C . SER A 1 72 ? 15.250 10.098 -38.288 1.00 56.81 72 SER A C 1
ATOM 561 O O . SER A 1 72 ? 14.567 9.457 -37.502 1.00 56.81 72 SER A O 1
ATOM 563 N N . GLY A 1 73 ? 15.155 9.927 -39.611 1.00 61.19 73 GLY A N 1
ATOM 564 C CA . GLY A 1 73 ? 14.162 9.079 -40.303 1.00 61.19 73 GLY A CA 1
ATOM 565 C C . GLY A 1 73 ? 14.141 7.576 -39.955 1.00 61.19 73 GLY A C 1
ATOM 566 O O . GLY A 1 73 ? 13.616 6.781 -40.729 1.00 61.19 73 GLY A O 1
ATOM 567 N N . ASP A 1 74 ? 14.704 7.178 -38.816 1.00 65.31 74 ASP A N 1
ATOM 568 C CA . ASP A 1 74 ? 14.483 5.906 -38.150 1.00 65.31 74 ASP A CA 1
ATOM 569 C C . ASP A 1 74 ? 13.058 5.858 -37.572 1.00 65.31 74 ASP A C 1
ATOM 571 O O . ASP A 1 74 ? 12.674 6.658 -36.716 1.00 65.31 74 ASP A O 1
ATOM 575 N N . SER A 1 75 ? 12.268 4.901 -38.063 1.00 65.81 75 SER A N 1
ATOM 576 C CA . SER A 1 75 ? 10.884 4.660 -37.629 1.00 65.81 75 SER A CA 1
ATOM 577 C C . SER A 1 75 ? 10.795 3.960 -36.268 1.00 65.81 75 SER A C 1
ATOM 579 O O . SER A 1 75 ? 9.694 3.747 -35.758 1.00 65.81 75 SER A O 1
ATOM 581 N N . ARG A 1 76 ? 11.931 3.554 -35.683 1.00 72.94 76 ARG A N 1
ATOM 582 C CA . ARG A 1 76 ? 11.964 2.892 -34.376 1.00 72.94 76 ARG A CA 1
ATOM 583 C C . ARG A 1 76 ? 11.713 3.891 -33.253 1.00 72.94 76 ARG A C 1
ATOM 585 O O . ARG A 1 76 ? 12.168 5.032 -33.289 1.00 72.94 76 ARG A O 1
ATOM 592 N N . MET A 1 77 ? 10.990 3.439 -32.231 1.00 77.44 77 MET A N 1
ATOM 593 C CA . MET A 1 77 ? 10.795 4.235 -31.024 1.00 77.44 77 MET A CA 1
ATOM 594 C C . MET A 1 77 ? 12.094 4.281 -30.214 1.00 77.44 77 MET A C 1
ATOM 596 O O . MET A 1 77 ? 12.824 3.289 -30.123 1.00 77.44 77 MET A O 1
ATOM 600 N N . SER A 1 78 ? 12.351 5.425 -29.587 1.00 81.31 78 SER A N 1
ATOM 601 C CA . SER A 1 78 ? 13.488 5.619 -28.695 1.00 81.31 78 SER A CA 1
ATOM 602 C C . SER A 1 78 ? 13.008 6.016 -27.304 1.00 81.31 78 SER A C 1
ATOM 604 O O . SER A 1 78 ? 12.057 6.786 -27.141 1.00 81.31 78 SER A O 1
ATOM 606 N N . ALA A 1 79 ? 13.689 5.505 -26.285 1.00 81.25 79 ALA A N 1
ATOM 607 C CA . ALA A 1 79 ? 13.523 5.934 -24.909 1.00 81.25 79 ALA A CA 1
ATOM 608 C C . ALA A 1 79 ? 14.843 6.504 -24.391 1.00 81.25 79 ALA A C 1
ATOM 610 O O . ALA A 1 79 ? 15.921 5.968 -24.637 1.00 81.25 79 ALA A O 1
ATOM 611 N N . MET A 1 80 ? 14.758 7.609 -23.667 1.00 80.31 80 MET A N 1
ATOM 612 C CA . MET A 1 80 ? 15.889 8.203 -22.974 1.00 80.31 80 MET A CA 1
ATOM 613 C C . MET A 1 80 ? 15.888 7.709 -21.536 1.00 80.31 80 MET A C 1
ATOM 615 O O . MET A 1 80 ? 14.894 7.881 -20.829 1.00 80.31 80 MET A O 1
ATOM 619 N N . VAL A 1 81 ? 17.004 7.125 -21.110 1.00 78.38 81 VAL A N 1
ATOM 620 C CA . VAL A 1 81 ? 17.256 6.770 -19.717 1.00 78.38 81 VAL A CA 1
ATOM 621 C C . VAL A 1 81 ? 17.967 7.940 -19.051 1.00 78.38 81 VAL A C 1
ATOM 623 O O . VAL A 1 81 ? 19.016 8.405 -19.498 1.00 78.38 81 VAL A O 1
ATOM 626 N N . LEU A 1 82 ? 17.378 8.420 -17.970 1.00 73.00 82 LEU A N 1
ATOM 627 C CA . LEU A 1 82 ? 17.817 9.554 -17.178 1.00 73.00 82 LEU A CA 1
ATOM 628 C C . LEU A 1 82 ? 18.508 9.035 -15.915 1.00 73.00 82 LEU A C 1
ATOM 630 O O . LEU A 1 82 ? 18.080 8.046 -15.305 1.00 73.00 82 LEU A O 1
ATOM 634 N N . ARG A 1 83 ? 19.594 9.700 -15.519 1.00 63.59 83 ARG A N 1
ATOM 635 C CA . ARG A 1 83 ? 20.284 9.433 -14.256 1.00 63.59 83 ARG A CA 1
ATOM 636 C C . ARG A 1 83 ? 19.398 9.917 -13.103 1.00 63.59 83 ARG A C 1
ATOM 638 O O . ARG A 1 83 ? 19.001 11.078 -13.083 1.00 63.59 83 ARG A O 1
ATOM 645 N N . SER A 1 84 ? 19.124 9.037 -12.139 1.00 58.41 84 SER A N 1
ATOM 646 C CA . SER A 1 84 ? 18.558 9.443 -10.847 1.00 58.41 84 SER A CA 1
ATOM 647 C C . SER A 1 84 ? 19.647 10.199 -10.079 1.00 58.41 84 SER A C 1
ATOM 649 O O . SER A 1 84 ? 20.712 9.635 -9.814 1.00 58.41 84 SER A O 1
ATOM 651 N N . LEU A 1 85 ? 19.445 11.488 -9.804 1.00 48.59 85 LEU A N 1
ATOM 652 C CA . LEU A 1 85 ? 20.277 12.228 -8.856 1.00 48.59 85 LEU A CA 1
ATOM 653 C C . LEU A 1 85 ? 19.740 11.918 -7.457 1.00 48.59 85 LEU A C 1
ATOM 655 O O . LEU A 1 85 ? 18.672 12.398 -7.102 1.00 48.59 85 LEU A O 1
ATOM 659 N N . GLY A 1 86 ? 20.482 11.110 -6.698 1.00 49.28 86 GLY A N 1
ATOM 660 C CA . GLY A 1 86 ? 20.202 10.841 -5.288 1.00 49.28 86 GLY A CA 1
ATOM 661 C C . GLY A 1 86 ? 18.958 9.986 -5.059 1.00 49.28 86 GLY A C 1
ATOM 662 O O . GLY A 1 86 ? 17.857 10.497 -4.888 1.00 49.28 86 GLY A O 1
ATOM 663 N N . ASP A 1 87 ? 19.148 8.673 -4.942 1.00 43.41 87 ASP A N 1
ATOM 664 C CA . ASP A 1 87 ? 18.148 7.790 -4.334 1.00 43.41 87 ASP A CA 1
ATOM 665 C C . ASP A 1 87 ? 18.199 7.932 -2.798 1.00 43.41 87 ASP A C 1
ATOM 667 O O . ASP A 1 87 ? 18.415 6.967 -2.062 1.00 43.41 87 ASP A O 1
ATOM 671 N N . GLU A 1 88 ? 18.053 9.156 -2.285 1.00 45.53 88 GLU A N 1
ATOM 672 C CA . GLU A 1 88 ? 17.835 9.351 -0.854 1.00 45.53 88 GLU A CA 1
ATOM 673 C C . GLU A 1 88 ? 16.406 8.905 -0.523 1.00 45.53 88 GLU A C 1
ATOM 675 O O . GLU A 1 88 ? 15.431 9.325 -1.149 1.00 45.53 88 GLU A O 1
ATOM 680 N N . HIS A 1 89 ? 16.285 7.992 0.443 1.00 47.97 89 HIS A N 1
ATOM 681 C CA . HIS A 1 89 ? 15.054 7.261 0.771 1.00 47.97 89 HIS A CA 1
ATOM 682 C C . HIS A 1 89 ? 13.839 8.164 1.061 1.00 47.97 89 HIS A C 1
ATOM 684 O O . HIS A 1 89 ? 12.709 7.734 0.835 1.00 47.97 89 HIS A O 1
ATOM 690 N N . GLU A 1 90 ? 14.037 9.415 1.495 1.00 40.25 90 GLU A N 1
ATOM 691 C CA . GLU A 1 90 ? 12.945 10.384 1.687 1.00 40.25 90 GLU A CA 1
ATOM 692 C C . GLU A 1 90 ? 12.202 10.704 0.374 1.00 40.25 90 GLU A C 1
ATOM 694 O O . GLU A 1 90 ? 10.981 10.886 0.376 1.00 40.25 90 GLU A O 1
ATOM 699 N N . ALA A 1 91 ? 12.885 10.652 -0.777 1.00 43.91 91 ALA A N 1
ATOM 700 C CA . ALA A 1 91 ? 12.286 10.845 -2.099 1.00 43.91 91 ALA A CA 1
ATOM 701 C C . ALA A 1 91 ? 11.474 9.628 -2.593 1.00 43.91 91 ALA A C 1
ATOM 703 O O . ALA A 1 91 ? 10.674 9.759 -3.525 1.00 43.91 91 ALA A O 1
ATOM 704 N N . ALA A 1 92 ? 11.622 8.450 -1.968 1.00 43.09 92 ALA A N 1
ATOM 705 C CA . ALA A 1 92 ? 10.950 7.215 -2.386 1.00 43.09 92 ALA A CA 1
ATOM 706 C C . ALA A 1 92 ? 9.423 7.266 -2.206 1.00 43.09 92 ALA A C 1
ATOM 708 O O . ALA A 1 92 ? 8.701 6.577 -2.927 1.00 43.09 92 ALA A O 1
ATOM 709 N N . SER A 1 93 ? 8.942 8.117 -1.294 1.00 43.88 93 SER A N 1
ATOM 710 C CA . SER A 1 93 ? 7.518 8.323 -1.002 1.00 43.88 93 SER A CA 1
ATOM 711 C C . SER A 1 93 ? 6.910 9.559 -1.680 1.00 43.88 93 SER A C 1
ATOM 713 O O . SER A 1 93 ? 5.728 9.859 -1.483 1.00 43.88 93 SER A O 1
ATOM 715 N N . SER A 1 94 ? 7.696 10.301 -2.468 1.00 47.19 94 SER A N 1
ATOM 716 C CA . SER A 1 94 ? 7.215 11.491 -3.168 1.00 47.19 94 SER A CA 1
ATOM 717 C C . SER A 1 94 ? 6.527 11.111 -4.486 1.00 47.19 94 SER A C 1
ATOM 719 O O . SER A 1 94 ? 7.109 10.381 -5.296 1.00 47.19 94 SER A O 1
ATOM 721 N N . PRO A 1 95 ? 5.334 11.657 -4.796 1.00 45.81 95 PRO A N 1
ATOM 722 C CA . PRO A 1 95 ? 4.720 11.495 -6.117 1.00 45.81 95 PRO A CA 1
ATOM 723 C C . PRO A 1 95 ? 5.598 12.072 -7.245 1.00 45.81 95 PRO A C 1
ATOM 725 O O . PRO A 1 95 ? 5.424 11.710 -8.409 1.00 45.81 95 PRO A O 1
ATOM 728 N N . TYR A 1 96 ? 6.597 12.893 -6.910 1.00 49.41 96 TYR A N 1
ATOM 729 C CA . TYR A 1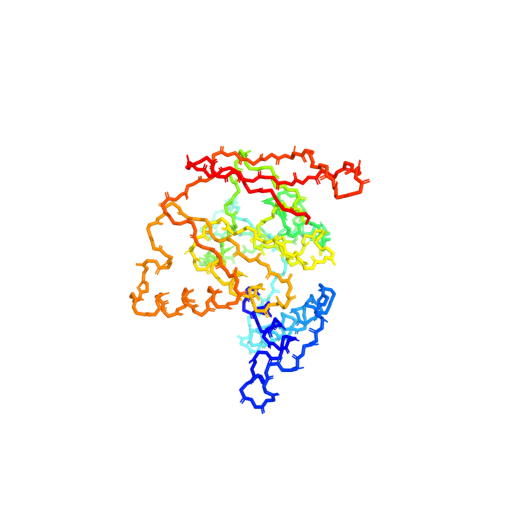 96 ? 7.521 13.522 -7.851 1.00 49.41 96 TYR A CA 1
ATOM 730 C C . TYR A 1 96 ? 8.889 12.828 -7.953 1.00 49.41 96 TYR A C 1
ATOM 732 O O . TYR A 1 96 ? 9.814 13.406 -8.516 1.00 49.41 96 TYR A O 1
ATOM 740 N N . ARG A 1 97 ? 9.007 11.570 -7.488 1.00 53.72 97 ARG A N 1
ATOM 741 C CA . ARG A 1 97 ? 10.229 10.728 -7.496 1.00 53.72 97 ARG A CA 1
ATOM 742 C C . ARG A 1 97 ? 11.034 10.720 -8.811 1.00 53.72 97 ARG A C 1
ATOM 744 O O . ARG A 1 97 ? 12.210 10.387 -8.803 1.00 53.72 97 ARG A O 1
ATOM 751 N N . HIS A 1 98 ? 10.420 11.080 -9.937 1.00 50.44 98 HIS A N 1
ATOM 752 C CA . HIS A 1 98 ? 11.039 11.056 -11.267 1.00 50.44 98 HIS A CA 1
ATOM 753 C C . HIS A 1 98 ? 10.983 12.399 -12.011 1.00 50.44 98 HIS A C 1
ATOM 755 O O . HIS A 1 98 ? 11.289 12.445 -13.198 1.00 50.44 98 HIS A O 1
ATOM 761 N N . VAL A 1 99 ? 10.578 13.486 -11.345 1.00 49.56 99 VAL A N 1
ATOM 762 C CA . VAL A 1 99 ? 10.387 14.799 -11.993 1.00 49.56 99 VAL A CA 1
ATOM 763 C C . VAL A 1 99 ? 11.684 15.615 -12.064 1.00 49.56 99 VAL A C 1
ATOM 765 O O . VAL A 1 99 ? 11.748 16.558 -12.837 1.00 49.56 99 VAL A O 1
ATOM 768 N N . GLY A 1 100 ? 12.731 15.225 -11.325 1.00 47.03 100 GLY A N 1
ATOM 769 C CA . GLY A 1 100 ? 14.047 15.889 -11.338 1.00 47.03 100 GLY A CA 1
ATOM 770 C C . GLY A 1 100 ? 15.183 15.092 -11.993 1.00 47.03 100 GLY A C 1
ATOM 771 O O . GLY A 1 100 ? 16.348 15.465 -11.868 1.00 47.03 100 GLY A O 1
ATOM 772 N N . ALA A 1 101 ? 14.889 13.963 -12.647 1.00 55.38 101 ALA A N 1
ATOM 773 C CA . ALA A 1 101 ? 15.908 13.182 -13.347 1.00 55.38 101 ALA A CA 1
ATOM 774 C C . ALA A 1 101 ? 16.219 13.838 -14.703 1.00 55.38 101 ALA A C 1
ATOM 776 O O . ALA A 1 101 ? 15.750 13.378 -15.733 1.00 55.38 101 ALA A O 1
ATOM 777 N N . ASP A 1 102 ? 16.987 14.927 -14.717 1.00 56.09 102 ASP A N 1
ATOM 778 C CA . ASP A 1 102 ? 17.183 15.722 -15.942 1.00 56.09 102 ASP A CA 1
ATOM 779 C C . ASP A 1 102 ? 18.471 15.398 -16.704 1.00 56.09 102 ASP A C 1
ATOM 781 O O . ASP A 1 102 ? 18.638 15.819 -17.848 1.00 56.09 102 ASP A O 1
ATOM 785 N N . THR A 1 103 ? 19.393 14.636 -16.107 1.00 60.59 103 THR A N 1
ATOM 786 C CA . THR A 1 103 ? 20.667 14.321 -16.768 1.00 60.59 103 THR A CA 1
ATOM 787 C C . THR A 1 103 ? 20.522 13.069 -17.644 1.00 60.59 103 THR A C 1
ATOM 789 O O . THR A 1 103 ? 20.350 11.972 -17.098 1.00 60.59 103 THR A O 1
ATOM 792 N N . PRO A 1 104 ? 20.614 13.179 -18.983 1.00 63.75 104 PRO A N 1
ATOM 793 C CA . PRO A 1 104 ? 20.556 12.021 -19.867 1.00 63.75 104 PRO A CA 1
ATOM 794 C C . PRO A 1 104 ? 21.751 11.094 -19.622 1.00 63.75 104 PRO A C 1
ATOM 796 O O . PRO A 1 104 ? 22.901 11.531 -19.608 1.00 63.75 104 PRO A O 1
ATOM 799 N N . LYS A 1 105 ? 21.471 9.803 -19.415 1.00 70.94 105 LYS A N 1
ATOM 800 C CA . LYS A 1 105 ? 22.479 8.744 -19.261 1.00 70.94 105 LYS A CA 1
ATOM 801 C C . LYS A 1 105 ? 22.719 8.033 -20.590 1.00 70.94 105 LYS A C 1
ATOM 803 O O . LYS A 1 105 ? 23.865 7.856 -20.987 1.00 70.94 105 LYS A O 1
ATOM 808 N N . SER A 1 106 ? 21.648 7.631 -21.264 1.00 79.88 106 SER A N 1
ATOM 809 C CA . SER A 1 106 ? 21.705 6.952 -22.559 1.00 79.88 106 SER A CA 1
ATOM 810 C C . SER A 1 106 ? 20.378 7.082 -23.300 1.00 79.88 106 SER A C 1
ATOM 812 O O . SER A 1 106 ? 19.331 7.329 -22.699 1.00 79.88 106 SER A O 1
ATOM 814 N N . VAL A 1 107 ? 20.421 6.913 -24.619 1.00 83.12 107 VAL A N 1
ATOM 815 C CA . VAL A 1 107 ? 19.229 6.725 -25.450 1.00 83.12 107 VAL A CA 1
ATOM 816 C C . VAL A 1 107 ? 19.245 5.285 -25.938 1.00 83.12 107 VAL A C 1
ATOM 818 O O . VAL A 1 107 ? 20.258 4.820 -26.456 1.00 83.12 107 VAL A O 1
ATOM 821 N N . ILE A 1 108 ? 18.133 4.587 -25.742 1.00 86.12 108 ILE A N 1
ATOM 822 C CA . ILE A 1 108 ? 17.918 3.219 -26.201 1.00 86.12 108 ILE A CA 1
ATOM 823 C C . ILE A 1 108 ? 16.859 3.224 -27.299 1.00 86.12 108 ILE A C 1
ATOM 825 O O . ILE A 1 108 ? 15.853 3.927 -27.201 1.00 86.12 108 ILE A O 1
ATOM 829 N N . SER A 1 109 ? 17.077 2.423 -28.334 1.00 86.62 109 SER A N 1
ATOM 830 C CA . SER A 1 109 ? 16.115 2.216 -29.415 1.00 86.62 109 SER A CA 1
ATOM 831 C C . SER A 1 109 ? 15.770 0.738 -29.487 1.00 86.62 109 SER A C 1
ATOM 833 O O . SER A 1 109 ? 16.654 -0.111 -29.387 1.00 86.62 109 SER A O 1
ATOM 835 N N . ALA A 1 110 ? 14.490 0.430 -29.667 1.00 86.81 110 ALA A N 1
ATOM 836 C CA . ALA A 1 110 ? 14.007 -0.941 -29.760 1.00 86.81 110 ALA A CA 1
ATOM 837 C C . ALA A 1 110 ? 12.851 -1.036 -30.759 1.00 86.81 110 ALA A C 1
ATOM 839 O O . ALA A 1 110 ? 12.145 -0.060 -31.016 1.00 86.81 110 ALA A O 1
ATOM 840 N N . GLU A 1 111 ? 12.634 -2.229 -31.311 1.00 88.88 111 GLU A N 1
ATOM 841 C CA . GLU A 1 111 ? 11.456 -2.500 -32.147 1.00 88.88 111 GLU A CA 1
ATOM 842 C C . GLU A 1 111 ? 10.157 -2.449 -31.340 1.00 88.88 111 GLU A C 1
ATOM 844 O O . GLU A 1 111 ? 9.102 -2.096 -31.863 1.00 88.88 111 GLU A O 1
ATOM 849 N N . ARG A 1 112 ? 10.225 -2.850 -30.067 1.00 89.50 112 ARG A N 1
ATOM 850 C CA . ARG A 1 112 ? 9.076 -2.990 -29.174 1.00 89.50 112 ARG A CA 1
ATOM 851 C C . ARG A 1 112 ? 9.443 -2.476 -27.792 1.00 89.50 112 ARG A C 1
ATOM 853 O O . ARG A 1 112 ? 10.554 -2.694 -27.320 1.00 89.50 112 ARG A O 1
ATOM 860 N N . PHE A 1 113 ? 8.473 -1.847 -27.141 1.00 91.06 113 PHE A N 1
ATOM 861 C CA . PHE A 1 113 ? 8.567 -1.412 -25.754 1.00 91.06 113 PHE A CA 1
ATOM 862 C C . PHE A 1 113 ? 7.406 -2.008 -24.964 1.00 91.06 113 PHE A C 1
ATOM 864 O O . PHE A 1 113 ? 6.259 -1.942 -25.404 1.00 91.06 113 PHE A O 1
ATOM 871 N N . LEU A 1 114 ? 7.706 -2.559 -23.788 1.00 93.44 114 LEU A N 1
ATOM 872 C CA . LEU A 1 114 ? 6.712 -2.968 -22.801 1.00 93.44 114 LEU A CA 1
ATOM 873 C C . LEU A 1 114 ? 6.641 -1.903 -21.704 1.00 93.44 114 LEU A C 1
ATOM 875 O O . LEU A 1 114 ? 7.638 -1.625 -21.041 1.00 93.44 114 LEU A O 1
ATOM 879 N N . VAL A 1 115 ? 5.460 -1.322 -21.495 1.00 90.19 115 VAL A N 1
ATOM 880 C CA . VAL A 1 115 ? 5.227 -0.370 -20.402 1.00 90.19 115 VAL A CA 1
ATOM 881 C C . VAL A 1 115 ? 4.752 -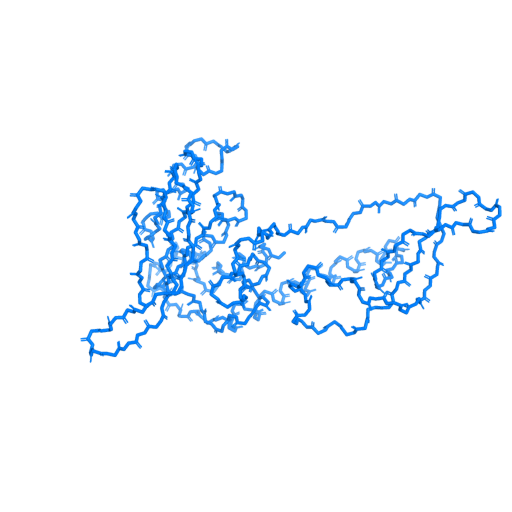1.140 -19.174 1.00 90.19 115 VAL A C 1
ATOM 883 O O . VAL A 1 115 ? 3.624 -1.620 -19.134 1.00 90.19 115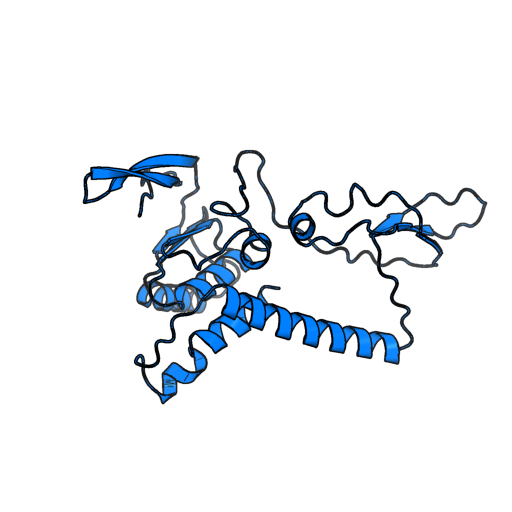 VAL A O 1
ATOM 886 N N . ALA A 1 116 ? 5.622 -1.243 -18.170 1.00 91.25 116 ALA A N 1
ATOM 887 C CA . ALA A 1 116 ? 5.367 -1.961 -16.919 1.00 91.25 116 ALA A CA 1
ATOM 888 C C . ALA A 1 116 ? 5.705 -1.100 -15.683 1.00 91.25 116 ALA A C 1
ATOM 890 O O . ALA A 1 116 ? 6.293 -1.573 -14.717 1.00 91.25 116 ALA A O 1
ATOM 891 N N . CYS A 1 117 ? 5.352 0.190 -15.711 1.00 85.00 117 CYS A N 1
ATOM 892 C CA . CYS A 1 117 ? 5.748 1.174 -14.691 1.00 85.00 117 CYS A CA 1
ATOM 893 C C . CYS A 1 117 ? 5.002 1.062 -13.343 1.00 85.00 117 CYS A C 1
ATOM 895 O O . CYS A 1 117 ? 5.284 1.836 -12.429 1.00 85.00 117 CYS A O 1
ATOM 897 N N . GLY A 1 118 ? 4.059 0.124 -13.209 1.00 86.06 118 GLY A N 1
ATOM 898 C CA . GLY A 1 118 ? 3.280 -0.084 -11.986 1.00 86.06 118 GLY A CA 1
ATOM 899 C C . GLY A 1 118 ? 2.268 1.030 -11.683 1.00 86.06 118 GLY A C 1
ATOM 900 O O . GLY A 1 118 ? 1.875 1.801 -12.558 1.00 86.06 118 GLY A O 1
ATOM 901 N N . THR A 1 119 ? 1.824 1.090 -10.426 1.00 82.94 119 THR A N 1
ATOM 902 C CA . THR A 1 119 ? 0.836 2.054 -9.907 1.00 82.94 119 THR A CA 1
ATOM 903 C C . THR A 1 119 ? 1.358 2.744 -8.650 1.00 82.94 119 THR A C 1
ATOM 905 O O . THR A 1 119 ? 2.357 2.320 -8.073 1.00 82.94 119 THR A O 1
ATOM 908 N N . ARG A 1 120 ? 0.660 3.786 -8.185 1.00 79.94 120 ARG A N 1
ATOM 909 C CA . ARG A 1 120 ? 0.970 4.487 -6.931 1.00 79.94 120 ARG A CA 1
ATOM 910 C C . ARG A 1 120 ? -0.278 4.668 -6.068 1.00 79.94 120 ARG A C 1
ATOM 912 O O . ARG A 1 120 ? -1.375 4.714 -6.633 1.00 79.94 120 ARG A O 1
ATOM 919 N N . PRO A 1 121 ? -0.128 4.794 -4.736 1.00 83.00 121 PRO A N 1
ATOM 920 C CA . PRO A 1 121 ? -1.237 5.147 -3.862 1.00 83.00 121 PRO A CA 1
ATOM 921 C C . PRO A 1 121 ? -1.900 6.454 -4.306 1.00 83.00 121 PRO A C 1
ATOM 923 O O . PRO A 1 121 ? -1.228 7.427 -4.653 1.00 83.00 121 PRO A O 1
ATOM 926 N N . VAL A 1 122 ? -3.231 6.476 -4.293 1.00 84.56 122 VAL A N 1
ATOM 927 C CA . VAL A 1 122 ? -3.996 7.695 -4.569 1.00 84.56 122 VAL A CA 1
ATOM 928 C C . VAL A 1 122 ? -3.857 8.639 -3.377 1.00 84.56 122 VAL A C 1
ATOM 930 O O . VAL A 1 122 ? -4.109 8.239 -2.243 1.00 84.56 122 VAL A O 1
ATOM 933 N N . ARG A 1 123 ? -3.492 9.898 -3.641 1.00 83.69 123 ARG A N 1
ATOM 934 C CA . ARG A 1 123 ? -3.434 10.967 -2.637 1.00 83.69 123 ARG A CA 1
ATOM 935 C C . ARG A 1 123 ? -4.421 12.079 -2.994 1.00 83.69 123 ARG A C 1
ATOM 937 O O . ARG A 1 123 ? -4.094 12.920 -3.833 1.00 83.69 123 ARG A O 1
ATOM 944 N N . PRO A 1 124 ? -5.630 12.071 -2.409 1.00 83.81 124 PRO A N 1
ATOM 945 C CA . PRO A 1 124 ? -6.583 13.162 -2.568 1.00 83.81 124 PRO A CA 1
ATOM 946 C C . PRO A 1 124 ? -5.988 14.487 -2.054 1.00 83.81 124 PRO A C 1
ATOM 948 O O . PRO A 1 124 ? -5.331 14.480 -1.010 1.00 83.81 124 PRO A O 1
ATOM 951 N N . PRO A 1 125 ? -6.175 15.613 -2.769 1.00 81.44 125 PRO A N 1
ATOM 952 C CA . PRO A 1 125 ? -5.553 16.897 -2.425 1.00 81.44 125 PRO A CA 1
ATOM 953 C C . PRO A 1 125 ? -6.067 17.498 -1.107 1.00 81.44 125 PRO A C 1
ATOM 955 O O . PRO A 1 125 ? -5.407 18.347 -0.517 1.00 81.44 125 PRO A O 1
ATOM 958 N N . ASP A 1 126 ? -7.239 17.065 -0.651 1.00 82.19 126 ASP A N 1
ATOM 959 C CA . ASP A 1 126 ? -7.903 17.462 0.590 1.00 82.19 126 ASP A CA 1
ATOM 960 C C . ASP A 1 126 ? -7.397 16.707 1.831 1.00 82.19 126 ASP A C 1
ATOM 962 O O . ASP A 1 126 ? -7.698 17.107 2.957 1.00 82.19 126 ASP A O 1
ATOM 966 N N . ILE A 1 127 ? -6.597 15.648 1.654 1.00 83.56 127 ILE A N 1
ATOM 967 C CA . ILE A 1 127 ? -6.011 14.886 2.761 1.00 83.56 127 ILE A CA 1
ATOM 968 C C . ILE A 1 127 ? -4.587 15.395 3.048 1.00 83.56 127 ILE A C 1
ATOM 970 O O . ILE A 1 127 ? -3.711 15.300 2.182 1.00 83.56 127 ILE A O 1
ATOM 974 N N . PRO A 1 128 ? -4.302 15.889 4.270 1.00 85.69 128 PRO A N 1
ATOM 975 C CA . PRO A 1 128 ? -2.998 16.450 4.611 1.00 85.69 128 PRO A CA 1
ATOM 976 C C . PRO A 1 128 ? -1.995 15.347 4.984 1.00 85.69 128 PRO A C 1
ATOM 978 O O . PRO A 1 128 ? -1.687 15.144 6.156 1.00 85.69 128 PRO A O 1
ATOM 981 N N . PHE A 1 129 ? -1.486 14.616 3.989 1.00 85.56 129 PHE A N 1
ATOM 982 C CA . PHE A 1 129 ? -0.437 13.610 4.197 1.00 85.56 129 PHE A CA 1
ATOM 983 C C . PHE A 1 129 ? 0.835 14.252 4.771 1.00 85.56 129 PHE A C 1
ATOM 985 O O . PHE A 1 129 ? 1.460 15.087 4.118 1.00 85.56 129 PHE A O 1
ATOM 992 N N . ASP A 1 130 ? 1.239 13.829 5.970 1.00 83.25 130 ASP A N 1
ATOM 993 C CA . ASP A 1 130 ? 2.430 14.320 6.675 1.00 83.25 130 ASP A CA 1
ATOM 994 C C . ASP A 1 130 ? 3.546 13.261 6.777 1.00 83.25 130 ASP A C 1
ATOM 996 O O . ASP A 1 130 ? 4.628 13.546 7.289 1.00 83.25 130 ASP A O 1
ATOM 1000 N N . GLY A 1 131 ? 3.290 12.028 6.317 1.00 80.94 131 GLY A N 1
ATOM 1001 C CA . GLY A 1 131 ? 4.250 10.919 6.332 1.00 80.94 131 GLY A CA 1
ATOM 1002 C C . GLY A 1 131 ? 4.614 10.398 7.728 1.00 80.94 131 GLY A C 1
ATOM 1003 O O . GLY A 1 131 ? 5.535 9.588 7.845 1.00 80.94 131 GLY A O 1
ATOM 1004 N N . THR A 1 132 ? 3.922 10.852 8.779 1.00 81.44 132 THR A N 1
ATOM 1005 C CA . THR A 1 132 ? 4.187 10.478 10.180 1.00 81.44 132 THR A CA 1
ATOM 1006 C C . THR A 1 132 ? 2.924 10.034 10.920 1.00 81.44 132 THR A C 1
ATOM 1008 O O . THR A 1 132 ? 2.936 8.990 11.565 1.00 81.44 132 THR A O 1
ATOM 1011 N N . HIS A 1 133 ? 1.824 10.777 10.797 1.00 84.81 133 HIS A N 1
ATOM 1012 C CA . HIS A 1 133 ? 0.511 10.456 11.366 1.00 84.81 133 HIS A CA 1
ATOM 1013 C C . HIS A 1 133 ? -0.516 10.125 10.283 1.00 84.81 133 HIS A C 1
ATOM 1015 O O . HIS A 1 133 ? -1.371 9.267 10.488 1.00 84.81 133 HIS A O 1
ATOM 1021 N N . ILE A 1 134 ? -0.428 10.808 9.141 1.00 87.56 134 ILE A N 1
ATOM 1022 C CA . ILE A 1 134 ? -1.258 10.597 7.960 1.00 87.56 134 ILE A CA 1
ATOM 1023 C C . ILE A 1 134 ? -0.320 10.188 6.835 1.00 87.56 134 ILE A C 1
ATOM 1025 O O . ILE A 1 134 ? 0.472 10.984 6.326 1.00 87.56 134 ILE A O 1
ATOM 1029 N N . PHE A 1 135 ? -0.404 8.920 6.467 1.00 87.00 135 PHE A N 1
ATOM 1030 C CA . PHE A 1 135 ? 0.518 8.281 5.547 1.00 87.00 135 PHE A CA 1
ATOM 1031 C C . PHE A 1 135 ? -0.221 7.278 4.663 1.00 87.00 135 PHE A C 1
ATOM 1033 O O . PHE A 1 135 ? -1.279 6.763 5.029 1.00 87.00 135 PHE A O 1
ATOM 1040 N N . ASP A 1 136 ? 0.340 7.004 3.490 1.00 88.12 136 ASP A N 1
ATOM 1041 C CA . ASP A 1 136 ? -0.105 5.902 2.639 1.00 88.12 136 ASP A CA 1
ATOM 1042 C C . ASP A 1 136 ? 0.661 4.596 2.933 1.00 88.12 136 ASP A C 1
ATOM 1044 O O . ASP A 1 136 ? 1.500 4.519 3.835 1.00 88.12 136 ASP A O 1
ATOM 1048 N N . SER A 1 137 ? 0.353 3.538 2.177 1.00 82.94 137 SER A N 1
ATOM 1049 C CA . SER A 1 137 ? 0.975 2.219 2.339 1.00 82.94 137 SER A CA 1
ATOM 1050 C C . SER A 1 137 ? 2.493 2.230 2.166 1.00 82.94 137 SER A C 1
ATOM 1052 O O . SER A 1 137 ? 3.189 1.471 2.843 1.00 82.94 137 SER A O 1
ATOM 1054 N N . ASP A 1 138 ? 3.010 3.085 1.283 1.00 81.12 138 ASP A N 1
ATOM 1055 C CA . ASP A 1 138 ? 4.443 3.161 1.002 1.00 81.12 138 ASP A CA 1
ATOM 1056 C C . ASP A 1 138 ? 5.150 3.879 2.159 1.00 81.12 138 ASP A C 1
ATOM 1058 O O . ASP A 1 138 ? 6.192 3.441 2.651 1.00 81.12 138 ASP A O 1
ATOM 1062 N N . GLN A 1 139 ? 4.536 4.944 2.671 1.00 81.00 139 GLN A N 1
ATOM 1063 C CA . GLN A 1 139 ? 5.045 5.709 3.805 1.00 81.00 139 GLN A CA 1
ATOM 1064 C C . GLN A 1 139 ? 4.995 4.956 5.141 1.00 81.00 139 GLN A C 1
ATOM 1066 O O . GLN A 1 139 ? 5.720 5.337 6.056 1.00 81.00 139 GLN A O 1
ATOM 1071 N N . LEU A 1 140 ? 4.228 3.868 5.284 1.00 78.81 140 LEU A N 1
ATOM 1072 C CA . LEU A 1 140 ? 4.263 3.090 6.530 1.00 78.81 140 LEU A CA 1
ATOM 1073 C C . LEU A 1 140 ? 5.661 2.508 6.819 1.00 78.81 140 LEU A C 1
ATOM 1075 O O . LEU A 1 140 ? 6.084 2.416 7.970 1.00 78.81 140 LEU A O 1
ATOM 1079 N N . LEU A 1 141 ? 6.363 2.084 5.768 1.00 73.12 141 LEU A N 1
ATOM 1080 C CA . LEU A 1 141 ? 7.681 1.450 5.869 1.00 73.12 141 LEU A CA 1
ATOM 1081 C C . LEU A 1 141 ? 8.816 2.463 5.713 1.00 73.12 141 LEU A C 1
ATOM 1083 O O . LEU A 1 141 ? 9.881 2.304 6.301 1.00 73.12 141 LEU A O 1
ATOM 1087 N N . TRP A 1 142 ? 8.591 3.492 4.901 1.00 68.25 142 TRP A N 1
ATOM 1088 C CA . TRP A 1 142 ? 9.647 4.408 4.463 1.00 68.25 142 TRP A CA 1
ATOM 1089 C C . TRP A 1 142 ? 9.442 5.850 4.919 1.00 68.25 142 TRP A C 1
ATOM 1091 O O . TRP A 1 142 ? 10.286 6.699 4.656 1.00 68.25 142 TRP A O 1
ATOM 1101 N N . GLY A 1 143 ? 8.322 6.141 5.574 1.00 62.91 143 GLY A N 1
ATOM 1102 C CA . GLY A 1 143 ? 8.042 7.440 6.170 1.00 62.91 143 GLY A CA 1
ATOM 1103 C C . GLY A 1 143 ? 8.751 7.629 7.508 1.00 62.91 143 GLY A C 1
ATOM 1104 O O . GLY A 1 143 ? 9.446 6.747 8.012 1.00 62.91 143 GLY A O 1
ATOM 1105 N N . GLY A 1 144 ? 8.529 8.788 8.128 1.00 71.31 144 GLY A N 1
ATOM 1106 C CA . GLY A 1 144 ? 9.118 9.163 9.419 1.00 71.31 144 GLY A CA 1
ATOM 1107 C C . GLY A 1 144 ? 8.517 8.429 10.626 1.00 71.31 144 GLY A C 1
ATOM 1108 O O . GLY A 1 144 ? 8.507 8.965 11.736 1.00 71.31 144 GLY A O 1
ATOM 1109 N N . ILE A 1 145 ? 7.969 7.226 10.431 1.00 77.81 145 ILE A N 1
ATOM 1110 C CA . ILE A 1 145 ? 7.279 6.454 11.465 1.00 77.81 145 ILE A CA 1
ATOM 1111 C C . ILE A 1 145 ? 8.309 5.691 12.292 1.00 77.81 145 ILE A C 1
ATOM 1113 O O . ILE A 1 145 ? 8.880 4.684 11.882 1.00 77.81 145 ILE A O 1
ATOM 1117 N N . THR A 1 146 ? 8.530 6.179 13.505 1.00 79.38 146 THR A N 1
ATOM 1118 C CA . THR A 1 146 ? 9.563 5.660 14.411 1.00 79.38 146 THR A CA 1
ATOM 1119 C C . THR A 1 146 ? 9.071 4.530 15.315 1.00 79.38 146 THR A C 1
ATOM 1121 O O . THR A 1 146 ? 9.879 3.771 15.847 1.00 79.38 146 THR A O 1
ATOM 1124 N N . HIS A 1 147 ? 7.754 4.390 15.491 1.00 83.44 147 HIS A N 1
ATOM 1125 C CA . HIS A 1 147 ? 7.136 3.427 16.405 1.00 83.44 147 HIS A CA 1
ATOM 1126 C C . HIS A 1 147 ? 5.840 2.869 15.812 1.00 83.44 147 HIS A C 1
ATOM 1128 O O . HIS A 1 147 ? 5.160 3.558 15.056 1.00 83.44 147 HIS A O 1
ATOM 1134 N N . ILE A 1 148 ? 5.486 1.628 16.169 1.00 82.56 148 ILE A N 1
ATOM 1135 C CA . ILE A 1 148 ? 4.224 1.028 15.726 1.00 82.56 148 ILE A CA 1
ATOM 1136 C C . ILE A 1 148 ? 3.083 1.787 16.421 1.00 82.56 148 ILE A C 1
ATOM 1138 O O . ILE A 1 148 ? 3.117 1.919 17.651 1.00 82.56 148 ILE A O 1
ATOM 1142 N N . PRO A 1 149 ? 2.085 2.294 15.677 1.00 82.75 149 PRO A N 1
ATOM 1143 C CA . PRO A 1 149 ? 0.989 3.046 16.269 1.00 82.75 149 PRO A CA 1
ATOM 1144 C C . PRO A 1 149 ? 0.149 2.151 17.184 1.00 82.75 149 PRO A C 1
ATOM 1146 O O . PRO A 1 149 ? -0.223 1.036 16.819 1.00 82.75 149 PRO A O 1
ATOM 1149 N N . ARG A 1 150 ? -0.179 2.660 18.378 1.00 85.44 150 ARG A N 1
ATOM 1150 C CA . ARG A 1 150 ? -1.121 1.993 19.294 1.00 85.44 150 ARG A CA 1
ATOM 1151 C C . ARG A 1 150 ? -2.552 2.021 18.769 1.00 85.44 150 ARG A C 1
ATOM 1153 O O . ARG A 1 150 ? -3.295 1.077 18.997 1.00 85.44 150 ARG A O 1
ATOM 1160 N N . ASP A 1 151 ? -2.914 3.062 18.036 1.00 87.94 151 ASP A N 1
ATOM 1161 C CA . ASP A 1 151 ? -4.210 3.201 17.389 1.00 87.94 151 ASP A CA 1
ATOM 1162 C C . ASP A 1 151 ? -3.967 3.506 15.909 1.00 87.94 151 ASP A C 1
ATOM 1164 O O . ASP A 1 151 ? -3.320 4.497 15.574 1.00 87.94 151 ASP A O 1
ATOM 1168 N N . LEU A 1 152 ? -4.460 2.640 15.026 1.00 91.06 152 LEU A N 1
ATOM 1169 C CA . LEU A 1 152 ? -4.346 2.798 13.581 1.00 91.06 152 LEU A CA 1
ATOM 1170 C C . LEU A 1 152 ? -5.737 2.882 12.958 1.00 91.06 152 LEU A C 1
ATOM 1172 O O . LEU A 1 152 ? -6.546 1.962 13.092 1.00 91.06 152 LEU A O 1
ATOM 1176 N N . ILE A 1 153 ? -5.995 3.968 12.234 1.00 93.0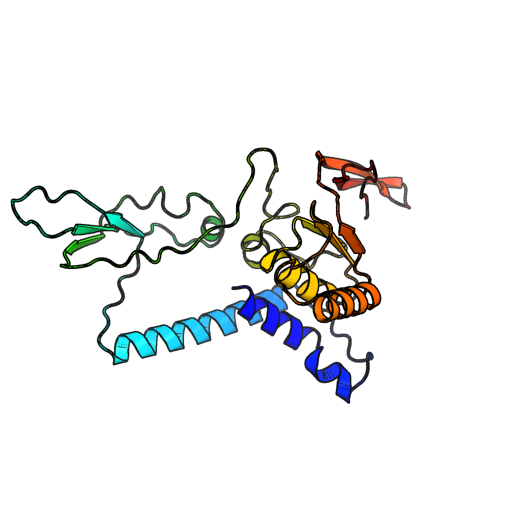0 153 ILE A N 1
ATOM 1177 C CA . ILE A 1 153 ? -7.169 4.093 11.372 1.00 93.00 153 ILE A CA 1
ATOM 1178 C C . ILE A 1 153 ? -6.737 3.759 9.948 1.00 93.00 153 ILE A C 1
ATOM 1180 O O . ILE A 1 153 ? -5.823 4.376 9.409 1.00 93.00 153 ILE A O 1
ATOM 1184 N N . VAL A 1 154 ? -7.402 2.782 9.341 1.00 93.69 154 VAL A N 1
ATOM 1185 C CA . VAL A 1 154 ? -7.211 2.402 7.942 1.00 93.69 154 VAL A CA 1
ATOM 1186 C C . VAL A 1 154 ? -8.409 2.888 7.144 1.00 93.69 154 VAL A C 1
ATOM 1188 O O . VAL A 1 154 ? -9.545 2.489 7.406 1.00 93.69 154 VAL A O 1
ATOM 1191 N N . VAL A 1 155 ? -8.148 3.746 6.163 1.00 92.62 155 VAL A N 1
ATOM 1192 C CA . VAL A 1 155 ? -9.168 4.301 5.271 1.00 92.62 155 VAL A CA 1
ATOM 1193 C C . VAL A 1 155 ? -9.173 3.493 3.980 1.00 92.62 155 VAL A C 1
ATOM 1195 O O . VAL A 1 155 ? -8.199 3.500 3.231 1.00 92.62 155 VAL A O 1
ATOM 1198 N N . GLY A 1 156 ? -10.268 2.783 3.733 1.00 92.12 156 GLY A N 1
ATOM 1199 C CA . GLY A 1 156 ? -10.418 1.851 2.624 1.00 92.12 156 GLY A CA 1
ATOM 1200 C C . GLY A 1 156 ? -10.170 0.395 3.032 1.00 92.12 156 GLY A C 1
ATOM 1201 O O . GLY A 1 156 ? -9.085 0.000 3.445 1.00 92.12 156 GLY A O 1
ATOM 1202 N N . ALA A 1 157 ? -11.179 -0.439 2.821 1.00 94.31 157 ALA A N 1
ATOM 1203 C CA . ALA A 1 157 ? -11.204 -1.881 3.027 1.00 94.31 157 ALA A CA 1
ATOM 1204 C C . ALA A 1 157 ? -11.001 -2.672 1.718 1.00 94.31 157 ALA A C 1
ATOM 1206 O O . ALA A 1 157 ? -11.596 -3.731 1.490 1.00 94.31 157 ALA A O 1
ATOM 1207 N N . GLY A 1 158 ? -10.185 -2.122 0.815 1.00 92.88 158 GLY A N 1
ATOM 1208 C CA . GLY A 1 158 ? -9.637 -2.855 -0.328 1.00 92.88 158 GLY A CA 1
ATOM 1209 C C . GLY A 1 158 ? -8.505 -3.799 0.088 1.00 92.88 158 GLY A C 1
ATOM 1210 O O . GLY A 1 158 ? -8.171 -3.896 1.266 1.00 92.88 158 GLY A O 1
ATOM 1211 N N . VAL A 1 159 ? -7.886 -4.466 -0.889 1.00 92.62 159 VAL A N 1
ATOM 1212 C CA . VAL A 1 159 ? -6.821 -5.463 -0.654 1.00 92.62 159 VAL A CA 1
ATOM 1213 C C . VAL A 1 159 ? -5.682 -4.895 0.196 1.00 92.62 159 VAL A C 1
ATOM 1215 O O . VAL A 1 159 ? -5.375 -5.451 1.245 1.00 92.62 159 VAL A O 1
ATOM 1218 N N . ILE A 1 160 ? -5.114 -3.755 -0.212 1.00 90.56 160 ILE A N 1
ATOM 1219 C CA . ILE A 1 160 ? -3.969 -3.132 0.472 1.00 90.56 160 ILE A CA 1
ATOM 1220 C C . ILE A 1 160 ? -4.352 -2.704 1.893 1.00 90.56 160 ILE A C 1
ATOM 1222 O O . ILE A 1 160 ? -3.672 -3.062 2.851 1.00 90.56 160 ILE A O 1
ATOM 1226 N N . GLY A 1 161 ? -5.462 -1.976 2.046 1.00 92.38 161 GLY A N 1
ATOM 1227 C CA . GLY A 1 161 ? -5.918 -1.514 3.358 1.00 92.38 161 GLY A CA 1
ATOM 1228 C C . GLY A 1 161 ? -6.162 -2.675 4.322 1.00 92.38 161 GLY A C 1
ATOM 1229 O O . GLY A 1 161 ? -5.665 -2.660 5.446 1.00 92.38 161 GLY A O 1
ATOM 1230 N N . MET A 1 162 ? -6.838 -3.731 3.864 1.00 94.94 162 MET A N 1
ATOM 1231 C CA . MET A 1 162 ? -7.077 -4.919 4.683 1.00 94.94 162 MET A CA 1
ATOM 1232 C C . MET A 1 162 ? -5.801 -5.694 5.004 1.00 94.94 162 MET A C 1
ATOM 1234 O O . MET A 1 162 ? -5.693 -6.214 6.111 1.00 94.94 162 MET A O 1
ATOM 1238 N N . GLU A 1 163 ? -4.822 -5.749 4.102 1.00 92.06 163 GLU A N 1
ATOM 1239 C CA . GLU A 1 163 ? -3.535 -6.394 4.371 1.00 92.06 163 GLU A CA 1
ATOM 1240 C C . GLU A 1 163 ? -2.797 -5.705 5.526 1.00 92.06 163 GLU A C 1
ATOM 1242 O O . GLU A 1 163 ? -2.456 -6.357 6.517 1.00 92.06 163 GLU A O 1
ATOM 1247 N N . TYR A 1 164 ? -2.638 -4.379 5.460 1.00 90.06 164 TYR A N 1
ATOM 1248 C CA . TYR A 1 164 ? -2.011 -3.613 6.540 1.00 90.06 164 TYR A CA 1
ATOM 1249 C C . TYR A 1 164 ? -2.842 -3.636 7.825 1.00 90.06 164 TYR A C 1
ATOM 1251 O O . TYR A 1 164 ? -2.279 -3.774 8.913 1.00 90.06 164 TYR A O 1
ATOM 1259 N N . ALA A 1 165 ? -4.173 -3.581 7.719 1.00 93.44 165 ALA A N 1
ATOM 1260 C CA . ALA A 1 165 ? -5.058 -3.729 8.868 1.00 93.44 165 ALA A CA 1
ATOM 1261 C C . ALA A 1 165 ? -4.835 -5.078 9.569 1.00 93.44 165 ALA A C 1
ATOM 1263 O O . ALA A 1 165 ? -4.676 -5.111 10.785 1.00 93.44 165 ALA A O 1
ATOM 1264 N N . CYS A 1 166 ? -4.766 -6.184 8.822 1.00 91.50 166 CYS A N 1
ATOM 1265 C CA . CYS A 1 166 ? -4.500 -7.518 9.366 1.00 91.50 166 CYS A CA 1
ATOM 1266 C C . CYS A 1 166 ? -3.122 -7.605 10.021 1.00 91.50 166 CYS A C 1
ATOM 1268 O O . CYS A 1 166 ? -3.000 -8.138 11.124 1.00 91.50 166 CYS A O 1
ATOM 1270 N N . MET A 1 167 ? -2.097 -7.074 9.352 1.00 88.50 167 MET A N 1
ATOM 1271 C CA . MET A 1 167 ? -0.731 -7.064 9.862 1.00 88.50 167 MET A CA 1
ATOM 1272 C C . MET A 1 167 ? -0.638 -6.336 11.201 1.00 88.50 167 MET A C 1
ATOM 1274 O O . MET A 1 167 ? -0.114 -6.880 12.167 1.00 88.50 167 MET A O 1
ATOM 1278 N N . ILE A 1 168 ? -1.159 -5.116 11.291 1.00 89.31 168 ILE A N 1
ATOM 1279 C CA . ILE A 1 168 ? -1.047 -4.348 12.530 1.00 89.31 168 ILE A CA 1
ATOM 1280 C C . ILE A 1 168 ? -1.937 -4.948 13.618 1.00 89.31 168 ILE A C 1
ATOM 1282 O O . ILE A 1 168 ? -1.494 -5.060 14.750 1.00 89.31 168 ILE A O 1
ATOM 1286 N N . ASN A 1 169 ? -3.114 -5.474 13.278 1.00 91.38 169 ASN A N 1
ATOM 1287 C CA . ASN A 1 169 ? -4.045 -6.069 14.240 1.00 91.38 169 ASN A CA 1
ATOM 1288 C C . ASN A 1 169 ? -3.507 -7.312 14.980 1.00 91.38 169 ASN A C 1
ATOM 1290 O O . ASN A 1 169 ? -4.051 -7.697 16.011 1.00 91.38 169 ASN A O 1
ATOM 1294 N N . VAL A 1 170 ? -2.455 -7.970 14.479 1.00 88.56 170 VAL A N 1
ATOM 1295 C CA . VAL A 1 170 ? -1.781 -9.056 15.217 1.00 88.56 170 VAL A CA 1
ATOM 1296 C C . VAL A 1 170 ? -0.662 -8.554 16.137 1.00 88.56 170 VAL A C 1
ATOM 1298 O O . VAL A 1 170 ? -0.154 -9.326 16.953 1.00 88.56 170 VAL A O 1
ATOM 1301 N N . VAL A 1 171 ? -0.271 -7.279 16.036 1.00 85.69 171 VAL A N 1
ATOM 1302 C CA . VAL A 1 171 ? 0.746 -6.670 16.899 1.00 85.69 171 VAL A CA 1
ATOM 1303 C C . VAL A 1 171 ? 0.132 -6.359 18.270 1.00 85.69 171 VAL A C 1
ATOM 1305 O O . VAL A 1 171 ? -0.827 -5.585 18.357 1.00 85.69 171 VAL A O 1
ATOM 1308 N N . PRO A 1 172 ? 0.674 -6.917 19.369 1.00 81.94 172 PRO A N 1
ATOM 1309 C CA . PRO A 1 172 ? 0.119 -6.709 20.702 1.00 81.94 172 PRO A CA 1
ATOM 1310 C C . PRO A 1 172 ? 0.069 -5.234 21.114 1.00 81.94 172 PRO A C 1
ATOM 1312 O O . PRO A 1 172 ? 1.049 -4.507 20.972 1.00 81.94 172 PRO A O 1
ATOM 1315 N N . GLY A 1 173 ? -1.054 -4.818 21.704 1.00 82.81 173 GLY A N 1
ATOM 1316 C CA . GLY A 1 173 ? -1.230 -3.453 22.212 1.00 82.81 173 GLY A CA 1
ATOM 1317 C C . GLY A 1 173 ? -1.605 -2.424 21.146 1.00 82.81 173 GLY A C 1
ATOM 1318 O O . GLY A 1 173 ? -1.625 -1.233 21.455 1.00 82.81 173 GLY A O 1
ATOM 1319 N N . THR A 1 174 ? -1.913 -2.876 19.929 1.00 86.94 174 THR A N 1
ATOM 1320 C CA . THR A 1 174 ? -2.457 -2.033 18.865 1.00 86.94 174 THR A CA 1
ATOM 1321 C C . THR A 1 174 ? -3.965 -2.242 18.716 1.00 86.94 174 THR A C 1
ATOM 1323 O O . THR A 1 174 ? -4.491 -3.313 19.011 1.00 86.94 174 THR A O 1
ATOM 1326 N N . THR A 1 175 ? -4.669 -1.202 18.281 1.00 90.25 175 THR A N 1
ATOM 1327 C CA . THR A 1 175 ? -6.088 -1.230 17.927 1.00 90.25 175 THR A CA 1
ATOM 1328 C C . THR A 1 175 ? -6.229 -0.730 16.500 1.00 90.25 175 THR A C 1
ATOM 1330 O O . THR A 1 175 ? -5.762 0.361 16.177 1.00 90.25 175 THR A O 1
ATOM 1333 N N . VAL A 1 176 ? -6.893 -1.507 15.646 1.00 94.25 176 VAL A N 1
ATOM 1334 C CA . VAL A 1 176 ? -7.110 -1.144 14.241 1.00 94.25 176 VAL A CA 1
ATOM 1335 C C . VAL A 1 176 ? -8.578 -0.804 14.010 1.00 94.25 176 VAL A C 1
ATOM 1337 O O . VAL A 1 176 ? -9.463 -1.585 14.346 1.00 94.25 176 VAL A O 1
ATOM 1340 N N . THR A 1 177 ? -8.860 0.350 13.412 1.00 95.06 177 THR A N 1
ATOM 1341 C CA . THR A 1 177 ? -10.206 0.722 12.953 1.00 95.06 177 THR A CA 1
ATOM 1342 C C . THR A 1 177 ? -10.190 0.857 11.438 1.00 95.06 177 THR A C 1
ATOM 1344 O O . THR A 1 177 ? -9.480 1.701 10.908 1.00 95.06 177 THR A O 1
ATOM 1347 N N . VAL A 1 178 ? -10.975 0.042 10.739 1.00 95.62 178 VAL A N 1
ATOM 1348 C CA . VAL A 1 178 ? -11.139 0.114 9.283 1.00 95.62 178 VAL A CA 1
ATOM 1349 C C . VAL A 1 178 ? -12.396 0.915 8.961 1.00 95.62 178 VAL A C 1
ATOM 1351 O O . VAL A 1 178 ? -13.467 0.597 9.481 1.00 95.62 178 VAL A O 1
ATOM 1354 N N . ILE A 1 179 ? -12.274 1.926 8.102 1.00 94.06 179 ILE A N 1
ATOM 1355 C CA . ILE A 1 179 ? -13.379 2.770 7.627 1.00 94.06 179 ILE A CA 1
ATOM 1356 C C . ILE A 1 179 ? -13.509 2.595 6.116 1.00 94.06 179 ILE A C 1
ATOM 1358 O O . ILE A 1 179 ? -12.526 2.777 5.399 1.00 94.06 179 ILE A O 1
ATOM 1362 N N . ASP A 1 180 ? -14.694 2.247 5.619 1.00 93.81 180 ASP A N 1
ATOM 1363 C CA . ASP A 1 180 ? -14.951 2.146 4.178 1.00 93.81 180 ASP A CA 1
ATOM 1364 C C . ASP A 1 180 ? -16.406 2.527 3.843 1.00 93.81 180 ASP A C 1
ATOM 1366 O O . ASP A 1 180 ? -17.328 2.124 4.562 1.00 93.81 180 ASP A O 1
ATOM 1370 N N . PRO A 1 181 ? -16.644 3.276 2.747 1.00 92.19 181 PRO A N 1
ATOM 1371 C CA . PRO A 1 181 ? -17.995 3.659 2.339 1.00 92.19 181 PRO A CA 1
ATOM 1372 C C . PRO A 1 181 ? -18.844 2.479 1.857 1.00 92.19 181 PRO A C 1
ATOM 1374 O O . PRO A 1 181 ? -20.064 2.596 1.788 1.00 92.19 181 PRO A O 1
ATOM 1377 N N . ARG A 1 182 ? -18.233 1.346 1.501 1.00 93.19 182 ARG A N 1
ATOM 1378 C CA . ARG A 1 182 ? -18.942 0.140 1.068 1.00 93.19 182 ARG A CA 1
ATOM 1379 C C . ARG A 1 182 ? -19.480 -0.640 2.270 1.00 93.19 182 ARG A C 1
ATOM 1381 O O . ARG A 1 182 ? -18.912 -0.564 3.361 1.00 93.19 182 ARG A O 1
ATOM 1388 N N . PRO A 1 183 ? -20.538 -1.447 2.074 1.00 92.50 183 PRO A N 1
ATOM 1389 C CA . PRO A 1 183 ? -21.124 -2.254 3.142 1.00 92.50 183 PRO A CA 1
ATOM 1390 C C . PRO A 1 183 ? -20.265 -3.448 3.566 1.00 92.50 183 PRO A C 1
ATOM 1392 O O . PRO A 1 183 ? -20.465 -3.970 4.659 1.00 92.50 183 PRO A O 1
ATOM 1395 N N . THR A 1 184 ? -19.328 -3.887 2.723 1.00 92.38 184 THR A N 1
ATOM 1396 C CA . THR A 1 184 ? -18.518 -5.092 2.931 1.00 92.38 184 THR A CA 1
ATOM 1397 C C . THR A 1 184 ? -17.053 -4.822 2.602 1.00 92.38 184 THR A C 1
ATOM 1399 O O . THR A 1 184 ? -16.731 -4.142 1.624 1.00 92.38 184 THR A O 1
ATOM 1402 N N . VAL A 1 185 ? -16.147 -5.390 3.399 1.00 94.88 185 VAL A N 1
ATOM 1403 C CA . VAL A 1 185 ? -14.713 -5.414 3.072 1.00 94.88 185 VAL A CA 1
ATOM 1404 C C . VAL A 1 185 ? -14.462 -6.423 1.954 1.00 94.88 185 VAL A C 1
ATOM 1406 O O . VAL A 1 185 ? -15.191 -7.403 1.865 1.00 94.88 185 VAL A O 1
ATOM 1409 N N . LEU A 1 186 ? -13.442 -6.200 1.116 1.00 94.62 186 LEU A N 1
ATOM 1410 C CA . LEU A 1 186 ? -13.026 -7.155 0.072 1.00 94.62 186 LEU A CA 1
ATOM 1411 C C . LEU A 1 186 ? -14.198 -7.735 -0.744 1.00 94.62 186 LEU A C 1
ATOM 1413 O O . LEU A 1 186 ? -14.257 -8.938 -0.945 1.00 94.62 186 LEU A O 1
ATOM 1417 N N . SER A 1 187 ? -15.110 -6.892 -1.241 1.00 88.50 187 SER A N 1
ATOM 1418 C CA . SER A 1 187 ? -16.383 -7.295 -1.881 1.00 88.50 187 SER A CA 1
ATOM 1419 C C . SER A 1 187 ? -16.281 -8.235 -3.098 1.00 88.50 187 SER A C 1
ATOM 1421 O O . SER A 1 187 ? -17.300 -8.605 -3.666 1.00 88.50 187 SER A O 1
ATOM 1423 N N . PHE A 1 188 ? -15.070 -8.564 -3.546 1.00 91.00 188 PHE A N 1
ATOM 1424 C CA . PHE A 1 188 ? -14.801 -9.553 -4.590 1.00 91.00 188 PHE A CA 1
ATOM 1425 C C . PHE A 1 188 ? -14.620 -10.978 -4.037 1.00 91.00 188 PHE A C 1
ATOM 1427 O O . PHE A 1 188 ? -14.595 -11.927 -4.816 1.00 91.00 188 PHE A O 1
ATOM 1434 N N . ALA A 1 189 ? -14.410 -11.124 -2.728 1.00 92.88 189 ALA A N 1
ATOM 1435 C CA . ALA A 1 189 ? -14.200 -12.397 -2.056 1.00 92.88 189 ALA A CA 1
ATOM 1436 C C . ALA A 1 189 ? -15.526 -12.991 -1.563 1.00 92.88 189 ALA A C 1
ATOM 1438 O O . ALA A 1 189 ? -16.543 -12.305 -1.480 1.00 92.88 189 ALA A O 1
ATOM 1439 N N . ASP A 1 190 ? -15.490 -14.279 -1.230 1.00 96.06 190 ASP A N 1
ATOM 1440 C CA . ASP A 1 190 ? -16.631 -15.002 -0.679 1.00 96.06 190 ASP A CA 1
ATOM 1441 C C . ASP A 1 190 ? -17.043 -14.465 0.705 1.00 96.06 190 ASP A C 1
ATOM 1443 O O . ASP A 1 190 ? -16.190 -14.108 1.529 1.00 96.06 190 ASP A O 1
ATOM 1447 N N . ASN A 1 191 ? -18.353 -14.410 0.961 1.00 94.56 191 ASN A N 1
ATOM 1448 C CA . ASN A 1 191 ? -18.903 -13.837 2.189 1.00 94.56 191 ASN A CA 1
ATOM 1449 C C . ASN A 1 191 ? -18.476 -14.613 3.438 1.00 94.56 191 ASN A C 1
ATOM 1451 O O . ASN A 1 191 ? -18.129 -13.980 4.434 1.00 94.56 191 ASN A O 1
ATOM 1455 N N . ASP A 1 192 ? -18.401 -15.944 3.384 1.00 95.94 192 ASP A N 1
ATOM 1456 C CA . ASP A 1 192 ? -18.007 -16.755 4.539 1.00 95.94 192 ASP A CA 1
ATOM 1457 C C . ASP A 1 192 ? -16.542 -16.481 4.906 1.00 95.94 192 ASP A C 1
ATOM 1459 O O . ASP A 1 192 ? -16.165 -16.423 6.081 1.00 95.94 192 ASP A O 1
ATOM 1463 N N . VAL A 1 193 ? -15.692 -16.257 3.899 1.00 94.81 193 VAL A N 1
ATOM 1464 C CA . VAL A 1 193 ? -14.285 -15.879 4.097 1.00 94.81 193 VAL A CA 1
ATOM 1465 C C . VAL A 1 193 ? -14.182 -14.489 4.722 1.00 94.81 193 VAL A C 1
ATOM 1467 O O . VAL A 1 193 ? -13.402 -14.288 5.658 1.00 94.81 193 VAL A O 1
ATOM 1470 N N . ILE A 1 194 ? -14.975 -13.532 4.234 1.00 95.00 194 ILE A N 1
ATOM 1471 C CA . ILE A 1 194 ? -15.019 -12.165 4.762 1.00 95.00 194 ILE A CA 1
ATOM 1472 C C . ILE A 1 194 ? -15.490 -12.162 6.219 1.00 95.00 194 ILE A C 1
ATOM 1474 O O . ILE A 1 194 ? -14.856 -11.526 7.065 1.00 95.00 194 ILE A O 1
ATOM 1478 N N . GLU A 1 195 ? -16.563 -12.883 6.533 1.00 94.31 195 GLU A N 1
ATOM 1479 C CA . GLU A 1 195 ? -17.120 -12.960 7.882 1.00 94.31 195 GLU A CA 1
ATOM 1480 C C . GLU A 1 195 ? -16.130 -13.584 8.864 1.00 94.31 195 GLU A C 1
ATOM 1482 O O . GLU A 1 195 ? -15.890 -13.020 9.936 1.00 94.31 195 GLU A O 1
ATOM 1487 N N . ASN A 1 196 ? -15.483 -14.688 8.479 1.00 95.56 196 ASN A N 1
ATOM 1488 C CA . ASN A 1 196 ? -14.444 -15.314 9.294 1.00 95.56 196 ASN A CA 1
ATOM 1489 C C . ASN A 1 196 ? -13.260 -14.370 9.529 1.00 95.56 196 ASN A C 1
ATOM 1491 O O . ASN A 1 196 ? -12.806 -14.219 10.667 1.00 95.56 196 ASN A O 1
ATOM 1495 N N . LEU A 1 197 ? -12.792 -13.678 8.486 1.00 94.50 197 LEU A N 1
ATOM 1496 C CA . LEU A 1 197 ? -11.719 -12.693 8.605 1.00 94.50 197 LEU A CA 1
ATOM 1497 C C . LEU A 1 197 ? -12.097 -11.576 9.584 1.00 94.50 197 LEU A C 1
ATOM 1499 O O . LEU A 1 197 ? -11.342 -11.274 10.512 1.00 94.50 197 LEU A O 1
ATOM 1503 N N . GLN A 1 198 ? -13.271 -10.968 9.407 1.00 95.31 198 GLN A N 1
ATOM 1504 C CA . GLN A 1 198 ? -13.746 -9.900 10.283 1.00 95.31 198 GLN A CA 1
ATOM 1505 C C . GLN A 1 198 ? -13.927 -10.385 11.719 1.00 95.31 198 GLN A C 1
ATOM 1507 O O . GLN A 1 198 ? -13.572 -9.662 12.651 1.00 95.31 198 GLN A O 1
ATOM 1512 N N . TYR A 1 199 ? -14.448 -11.596 11.910 1.00 95.12 199 TYR A N 1
ATOM 1513 C CA . TYR A 1 199 ? -14.594 -12.213 13.221 1.00 95.12 199 TYR A CA 1
ATOM 1514 C C . TYR A 1 199 ? -13.237 -12.368 13.915 1.00 95.12 199 TYR A C 1
ATOM 1516 O O . TYR A 1 199 ? -13.054 -11.852 15.020 1.00 95.12 199 TYR A O 1
ATOM 1524 N N . THR A 1 200 ? -12.250 -12.985 13.257 1.00 93.06 200 THR A N 1
ATOM 1525 C CA . THR A 1 200 ? -10.891 -13.127 13.804 1.00 93.06 200 THR A CA 1
ATOM 1526 C C . THR A 1 200 ? -10.257 -11.771 14.091 1.00 93.06 200 THR A C 1
ATOM 1528 O O . THR A 1 200 ? -9.639 -11.583 15.139 1.00 93.06 200 THR A O 1
ATOM 1531 N N . MET A 1 201 ? -10.436 -10.794 13.202 1.00 94.94 201 MET A N 1
ATOM 1532 C CA . MET A 1 201 ? -9.881 -9.466 13.416 1.00 94.94 201 MET A CA 1
ATOM 1533 C C . MET A 1 201 ? -10.517 -8.758 14.617 1.00 94.94 201 MET A C 1
ATOM 1535 O O . MET A 1 201 ? -9.791 -8.168 15.418 1.00 94.94 201 MET A O 1
ATOM 1539 N N . ARG A 1 202 ? -11.841 -8.860 14.790 1.00 94.62 202 ARG A N 1
ATOM 1540 C CA . ARG A 1 202 ? -12.570 -8.309 15.945 1.00 94.62 202 ARG A CA 1
ATOM 1541 C C . ARG A 1 202 ? -12.136 -8.950 17.262 1.00 94.62 202 ARG A C 1
ATOM 1543 O O . ARG A 1 202 ? -12.005 -8.240 18.253 1.00 94.62 202 ARG A O 1
ATOM 1550 N N . GLN A 1 203 ? -11.842 -10.253 17.272 1.00 91.06 203 GLN A N 1
ATOM 1551 C CA . GLN A 1 203 ? -11.296 -10.947 18.451 1.00 91.06 203 GLN A CA 1
ATOM 1552 C C . GLN A 1 203 ? -9.934 -10.389 18.897 1.00 91.06 203 GLN A C 1
ATOM 1554 O O . GLN A 1 203 ? -9.592 -10.464 20.076 1.00 91.06 203 GLN A O 1
ATOM 1559 N N . ASN A 1 204 ? -9.183 -9.788 17.973 1.00 87.62 204 ASN A N 1
ATOM 1560 C CA . ASN A 1 204 ? -7.922 -9.103 18.262 1.00 87.62 204 ASN A CA 1
ATOM 1561 C C . ASN A 1 204 ? -8.092 -7.591 18.513 1.00 87.62 204 ASN A C 1
ATOM 1563 O O . ASN A 1 204 ? -7.102 -6.892 18.694 1.00 87.62 204 ASN A O 1
ATOM 1567 N N . GLY A 1 205 ? -9.329 -7.085 18.579 1.00 89.75 205 GLY A N 1
ATOM 1568 C CA . GLY A 1 205 ? -9.630 -5.689 18.906 1.00 89.75 205 GLY A CA 1
ATOM 1569 C C . GLY A 1 205 ? -9.933 -4.791 17.705 1.00 89.75 205 GLY A C 1
ATOM 1570 O O . GLY A 1 205 ? -10.172 -3.597 17.900 1.00 89.75 205 GLY A O 1
ATOM 1571 N N . ALA A 1 206 ? -9.972 -5.328 16.480 1.00 95.06 206 ALA A N 1
ATOM 1572 C CA . ALA A 1 206 ? -10.298 -4.526 15.307 1.00 95.06 206 ALA A CA 1
ATOM 1573 C C . ALA A 1 206 ? -11.754 -4.036 15.310 1.00 95.06 206 ALA A C 1
ATOM 1575 O O . ALA A 1 206 ? -12.684 -4.741 15.712 1.00 95.06 206 ALA A O 1
ATOM 1576 N N . ARG A 1 207 ? -11.965 -2.840 14.762 1.00 95.12 207 ARG A N 1
ATOM 1577 C CA . ARG A 1 207 ? -13.281 -2.236 14.530 1.00 95.12 207 ARG A CA 1
ATOM 1578 C C . ARG A 1 207 ? -13.493 -2.018 13.039 1.00 95.12 207 ARG A C 1
ATOM 1580 O O . ARG A 1 207 ? -12.562 -1.661 12.326 1.00 95.12 207 ARG A O 1
ATOM 1587 N N . PHE A 1 208 ? -14.728 -2.195 12.585 1.00 95.00 208 PHE A N 1
ATOM 1588 C CA . PHE A 1 208 ? -15.121 -1.981 11.193 1.00 95.00 208 PHE A CA 1
ATOM 1589 C C . PHE A 1 208 ? -16.261 -0.972 11.145 1.00 95.00 208 PHE A C 1
ATOM 1591 O O . PHE A 1 208 ? -17.295 -1.185 11.776 1.00 95.00 208 PHE A O 1
ATOM 1598 N N . LEU A 1 209 ? -16.058 0.110 10.403 1.00 93.81 209 LEU A N 1
ATOM 1599 C CA . LEU A 1 209 ? -17.016 1.180 10.160 1.00 93.81 209 LEU A CA 1
ATOM 1600 C C . LEU A 1 209 ? -17.319 1.190 8.668 1.00 93.81 209 LEU A C 1
ATOM 1602 O O . LEU A 1 209 ? -16.680 1.883 7.881 1.00 93.81 209 LEU A O 1
ATOM 1606 N N . LEU A 1 210 ? -18.241 0.310 8.298 1.00 93.75 210 LEU A N 1
ATOM 1607 C CA . LEU A 1 210 ? -18.688 0.117 6.925 1.00 93.75 210 LEU A CA 1
ATOM 1608 C C . LEU A 1 210 ? -19.927 0.966 6.667 1.00 93.75 210 LEU A C 1
ATOM 1610 O O . LEU A 1 210 ? -20.704 1.218 7.592 1.00 93.75 210 LEU A O 1
ATOM 1614 N N . ASN A 1 211 ? -20.139 1.357 5.413 1.00 92.81 211 ASN A N 1
ATOM 1615 C CA . ASN A 1 211 ? -21.095 2.406 5.042 1.00 92.81 211 ASN A CA 1
ATOM 1616 C C . ASN A 1 211 ? -20.765 3.771 5.671 1.00 92.81 211 ASN A C 1
ATOM 1618 O O . ASN A 1 211 ? -21.667 4.564 5.939 1.00 92.81 211 ASN A O 1
ATOM 1622 N N . GLU A 1 212 ? -19.483 4.043 5.918 1.00 89.31 212 GLU A N 1
ATOM 1623 C CA . GLU A 1 212 ? -19.010 5.321 6.449 1.00 89.31 212 GLU A CA 1
ATOM 1624 C C . GLU A 1 212 ? -17.902 5.878 5.562 1.00 89.31 212 GLU A C 1
ATOM 1626 O O . GLU A 1 212 ? -17.015 5.151 5.120 1.00 89.31 212 GLU A O 1
ATOM 1631 N N . HIS A 1 213 ? -17.909 7.188 5.341 1.00 85.19 213 HIS A N 1
ATOM 1632 C CA . HIS A 1 213 ? -16.778 7.886 4.738 1.00 85.19 213 HIS A CA 1
ATOM 1633 C C . HIS A 1 213 ? -16.258 8.953 5.693 1.00 85.19 213 HIS A C 1
ATOM 1635 O O . HIS A 1 213 ? -16.982 9.436 6.565 1.00 85.19 213 HIS A O 1
ATOM 1641 N N . ILE A 1 214 ? -14.987 9.306 5.533 1.00 85.38 214 ILE A N 1
ATOM 1642 C CA . ILE A 1 214 ? -14.371 10.386 6.296 1.00 85.38 214 ILE A CA 1
ATOM 1643 C C . ILE A 1 214 ? -14.801 11.710 5.673 1.00 85.38 214 ILE A C 1
ATOM 1645 O O . ILE A 1 214 ? -14.642 11.905 4.472 1.00 85.38 214 ILE A O 1
ATOM 1649 N N . THR A 1 215 ? -15.341 12.608 6.491 1.00 84.31 215 THR A N 1
ATOM 1650 C CA . THR A 1 215 ? -15.719 13.962 6.066 1.00 84.31 215 THR A CA 1
ATOM 1651 C C . THR A 1 215 ? -14.629 14.977 6.380 1.00 84.31 215 THR A C 1
ATOM 1653 O O . THR A 1 215 ? -14.501 15.980 5.684 1.00 84.31 215 THR A O 1
ATOM 1656 N N . ARG A 1 216 ? -13.842 14.733 7.435 1.00 82.00 216 ARG A N 1
ATOM 1657 C CA . ARG A 1 216 ? -12.808 15.656 7.901 1.00 82.00 216 ARG A CA 1
ATOM 1658 C C . ARG A 1 216 ? -11.696 14.924 8.640 1.00 82.00 216 ARG A C 1
ATOM 1660 O O . ARG A 1 216 ? -11.961 13.989 9.396 1.00 82.00 216 ARG A O 1
ATOM 1667 N N . ILE A 1 217 ? -10.467 15.395 8.442 1.00 84.69 217 ILE A N 1
ATOM 1668 C CA . ILE A 1 217 ? -9.287 15.000 9.212 1.00 84.69 217 ILE A CA 1
ATOM 1669 C C . ILE A 1 217 ? -8.679 16.271 9.796 1.00 84.69 217 ILE A C 1
ATOM 1671 O O . ILE A 1 217 ? -8.361 17.201 9.058 1.00 84.69 217 ILE A O 1
ATOM 1675 N N . GLU A 1 218 ? -8.535 16.335 11.115 1.00 81.25 218 GLU A N 1
ATOM 1676 C CA . GLU A 1 218 ? -8.006 17.523 11.780 1.00 81.25 218 GLU A CA 1
ATOM 1677 C C . GLU A 1 218 ? -7.197 17.200 13.031 1.00 81.25 218 GLU A C 1
ATOM 1679 O O . GLU A 1 218 ? -7.332 16.139 13.639 1.00 81.25 218 GLU A O 1
ATOM 1684 N N . LYS A 1 219 ? -6.332 18.136 13.416 1.00 79.25 219 LYS A N 1
ATOM 1685 C CA . LYS A 1 219 ? -5.542 18.046 14.638 1.00 79.25 219 LYS A CA 1
ATOM 1686 C C . LYS A 1 219 ? -6.307 18.737 15.758 1.00 79.25 219 LYS A C 1
ATOM 1688 O O . LYS A 1 219 ? -6.489 19.949 15.719 1.00 79.25 219 LYS A O 1
ATOM 1693 N N . ILE A 1 220 ? -6.726 17.973 16.754 1.00 79.38 220 ILE A N 1
ATOM 1694 C CA . ILE A 1 220 ? -7.454 18.472 17.919 1.00 79.38 220 ILE A CA 1
ATOM 1695 C C . ILE A 1 220 ? -6.557 18.493 19.157 1.00 79.38 220 ILE A C 1
ATOM 1697 O O . ILE A 1 220 ? -5.611 17.711 19.282 1.00 79.38 220 ILE A O 1
ATOM 1701 N N . GLU A 1 221 ? -6.873 19.369 20.105 1.00 73.75 221 GLU A N 1
ATOM 1702 C CA . GLU A 1 221 ? -6.231 19.411 21.418 1.00 73.75 221 GLU A CA 1
ATOM 1703 C C . GLU A 1 221 ? -7.046 18.588 22.415 1.00 73.75 221 GLU A C 1
ATOM 1705 O O . GLU A 1 221 ? -8.233 18.824 22.636 1.00 73.75 221 GLU A O 1
ATOM 1710 N N . LYS A 1 222 ? -6.406 17.586 23.017 1.00 66.94 222 LYS A N 1
ATOM 1711 C CA . LYS A 1 222 ? -7.009 16.710 24.014 1.00 66.94 222 LYS A CA 1
ATOM 1712 C C . LYS A 1 222 ? -6.284 16.871 25.342 1.00 66.94 222 LYS A C 1
ATOM 1714 O O . LYS A 1 222 ? -5.068 16.704 25.415 1.00 66.94 222 LYS A O 1
ATOM 1719 N N . LYS A 1 223 ? -7.040 17.147 26.406 1.00 53.28 223 LYS A N 1
ATOM 1720 C CA . LYS A 1 223 ? -6.519 17.136 27.778 1.00 53.28 223 LYS A CA 1
ATOM 1721 C C . LYS A 1 223 ? -6.233 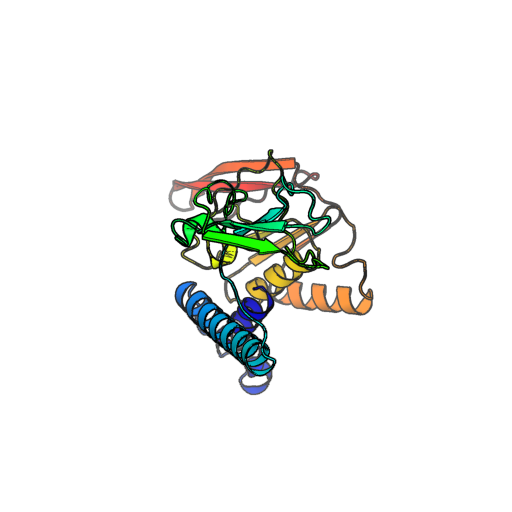15.698 28.208 1.00 53.28 223 LYS A C 1
ATOM 1723 O O . LYS A 1 223 ? -7.084 14.815 28.075 1.00 53.28 223 LYS A O 1
ATOM 1728 N N . ASP A 1 224 ? -5.018 15.451 28.676 1.00 59.28 224 ASP A N 1
ATOM 1729 C CA . ASP A 1 224 ? -4.616 14.178 29.251 1.00 59.28 224 ASP A CA 1
ATOM 1730 C C . ASP A 1 224 ? -5.192 14.009 30.672 1.00 59.28 224 ASP A C 1
ATOM 1732 O O . ASP A 1 224 ? -5.791 14.918 31.250 1.00 59.28 224 ASP A O 1
ATOM 1736 N N . SER A 1 225 ? -5.040 12.809 31.236 1.00 54.47 225 SER A N 1
ATOM 1737 C CA . SER A 1 225 ? -5.567 12.471 32.567 1.00 54.47 225 SER A CA 1
ATOM 1738 C C . SER A 1 225 ? -4.867 13.197 33.728 1.00 54.47 225 SER A C 1
ATOM 1740 O O . SER A 1 225 ? -5.379 13.162 34.840 1.00 54.47 225 SER A O 1
ATOM 1742 N N . ASN A 1 226 ? -3.742 13.861 33.463 1.00 58.91 226 ASN A N 1
ATOM 1743 C CA . ASN A 1 226 ? -2.932 14.660 34.380 1.00 58.91 226 ASN A CA 1
ATOM 1744 C C . ASN A 1 226 ? -3.037 16.177 34.093 1.00 58.91 226 ASN A C 1
ATOM 1746 O O . ASN A 1 226 ? -2.285 16.957 34.672 1.00 58.91 226 ASN A O 1
ATOM 1750 N N . GLY A 1 227 ? -3.952 16.613 33.215 1.00 53.03 227 GLY A N 1
ATOM 1751 C CA . GLY A 1 227 ? -4.158 18.025 32.873 1.00 53.03 227 GLY A CA 1
ATOM 1752 C C . GLY A 1 227 ? -3.203 18.598 31.817 1.00 53.03 227 GLY A C 1
ATOM 1753 O O . GLY A 1 227 ? -3.261 19.797 31.558 1.00 53.03 227 GLY A O 1
ATOM 1754 N N . GLY A 1 228 ? -2.357 17.779 31.185 1.00 49.94 228 GLY A N 1
ATOM 1755 C CA . GLY A 1 228 ? -1.496 18.208 30.079 1.00 49.94 228 GLY A CA 1
ATOM 1756 C C . GLY A 1 228 ? -2.237 18.233 28.739 1.00 49.94 228 GLY A C 1
ATOM 1757 O O . GLY A 1 228 ? -3.017 17.332 28.441 1.00 49.94 228 GLY A O 1
ATOM 1758 N N . GLU A 1 229 ? -2.001 19.238 27.899 1.00 50.75 229 GLU A N 1
ATOM 1759 C CA . GLU A 1 229 ? -2.581 19.305 26.551 1.00 50.75 229 GLU A CA 1
ATOM 1760 C C . GLU A 1 229 ? -1.748 18.478 25.560 1.00 50.75 229 GLU A C 1
ATOM 1762 O O . GLU A 1 229 ? -0.547 18.693 25.392 1.00 50.75 229 GLU A O 1
ATOM 1767 N N . LYS A 1 230 ? -2.382 17.513 24.884 1.00 55.81 230 LYS A N 1
ATOM 1768 C CA . LYS A 1 230 ? -1.788 16.745 23.783 1.00 55.81 230 LYS A CA 1
ATOM 1769 C C . LYS A 1 230 ? -2.552 16.988 22.493 1.00 55.81 230 LYS A C 1
ATOM 1771 O O . LYS A 1 230 ? -3.771 16.861 22.452 1.00 55.81 230 LYS A O 1
ATOM 1776 N N . LYS A 1 231 ? -1.823 17.264 21.414 1.00 56.91 231 LYS A N 1
ATOM 1777 C CA . LYS A 1 231 ? -2.402 17.347 20.072 1.00 56.91 231 LYS A CA 1
ATOM 1778 C C . LYS A 1 231 ? -2.537 15.945 19.480 1.00 56.91 231 LYS A C 1
ATOM 1780 O O . LYS A 1 231 ? -1.536 15.239 19.390 1.00 56.91 231 LYS A O 1
ATOM 1785 N N . VAL A 1 232 ? -3.741 15.562 19.069 1.00 64.19 232 VAL A N 1
ATOM 1786 C CA . VAL A 1 232 ? -4.041 14.270 18.430 1.00 64.19 232 VAL A CA 1
ATOM 1787 C C . VAL A 1 232 ? -4.752 14.498 17.102 1.00 64.19 232 VAL A C 1
ATOM 1789 O O . VAL A 1 232 ? -5.444 15.497 16.934 1.00 64.19 232 VAL A O 1
ATOM 1792 N N . TRP A 1 233 ? -4.579 13.587 16.151 1.00 71.38 233 TRP A N 1
ATOM 1793 C CA . TRP A 1 233 ? -5.354 13.612 14.914 1.00 71.38 233 TRP A CA 1
ATOM 1794 C C . TRP A 1 233 ? -6.701 12.926 15.129 1.00 71.38 233 TRP A C 1
ATOM 1796 O O . TRP A 1 233 ? -6.768 11.853 15.728 1.00 71.38 233 TRP A O 1
ATOM 1806 N N . ALA A 1 234 ? -7.760 13.560 14.641 1.00 70.06 234 ALA A N 1
ATOM 1807 C CA . ALA A 1 234 ? -9.110 13.034 14.625 1.00 70.06 234 ALA A CA 1
ATOM 1808 C C . ALA A 1 234 ? -9.585 12.883 13.180 1.00 70.06 234 ALA A C 1
ATOM 1810 O O . ALA A 1 234 ? -9.359 13.760 12.345 1.00 70.06 234 ALA A O 1
ATOM 1811 N N . ALA A 1 235 ? -10.248 11.764 12.903 1.00 75.06 235 ALA A N 1
ATOM 1812 C CA . ALA A 1 235 ? -10.986 11.546 11.669 1.00 75.06 235 ALA A CA 1
ATOM 1813 C C . ALA A 1 235 ? -12.475 11.467 12.011 1.00 75.06 235 ALA A C 1
ATOM 1815 O O . ALA A 1 235 ? -12.872 10.663 12.860 1.00 75.06 235 ALA A O 1
ATOM 1816 N N . SER A 1 236 ? -13.285 12.298 11.359 1.00 76.50 236 SER A N 1
ATOM 1817 C CA . SER A 1 236 ? -14.730 12.358 11.578 1.00 76.50 236 SER A CA 1
ATOM 1818 C C . SER A 1 236 ? -15.450 11.575 10.474 1.00 76.50 236 SER A C 1
ATOM 1820 O O . SER A 1 236 ? -15.341 11.942 9.302 1.00 76.50 236 SER A O 1
ATOM 1822 N N . PRO A 1 237 ? -16.158 10.481 10.801 1.00 73.62 237 PRO A N 1
ATOM 1823 C CA . PRO A 1 237 ? -16.987 9.742 9.866 1.00 73.62 237 PRO A CA 1
ATOM 1824 C C . PRO A 1 237 ? -18.328 10.454 9.656 1.00 73.62 237 PRO A C 1
ATOM 1826 O O . PRO A 1 237 ? -18.787 11.231 10.499 1.00 73.62 237 PRO A O 1
ATOM 1829 N N . SER A 1 238 ? -19.004 10.113 8.565 1.00 73.94 238 SER A N 1
ATOM 1830 C CA . SER A 1 238 ? -20.308 10.659 8.184 1.00 73.94 238 SER A CA 1
ATOM 1831 C C . SER A 1 238 ? -21.393 10.585 9.266 1.00 73.94 238 SER A C 1
ATOM 1833 O O . SER A 1 238 ? -22.190 11.514 9.373 1.00 73.94 238 SER A O 1
ATOM 1835 N N . ARG A 1 239 ? -21.426 9.544 10.110 1.00 70.38 239 ARG A N 1
ATOM 1836 C CA . ARG A 1 239 ? -22.389 9.449 11.229 1.00 70.38 239 ARG A CA 1
ATOM 1837 C C . ARG A 1 239 ? -22.012 10.227 12.502 1.00 70.38 239 ARG A C 1
ATOM 1839 O O . ARG A 1 239 ? -22.640 10.025 13.537 1.00 70.38 239 ARG A O 1
ATOM 1846 N N . GLY A 1 240 ? -21.019 11.121 12.451 1.00 52.53 240 GLY A N 1
ATOM 1847 C CA . GLY A 1 240 ? -20.706 12.053 13.547 1.00 52.53 240 GLY A CA 1
ATOM 1848 C C . GLY A 1 240 ? -19.938 11.449 14.731 1.00 52.53 240 GLY A C 1
ATOM 1849 O O . GLY A 1 240 ? -19.935 12.021 15.817 1.00 52.53 240 GLY A O 1
ATOM 1850 N N . ILE A 1 241 ? -19.292 10.292 14.555 1.00 55.91 241 ILE A N 1
ATOM 1851 C CA . ILE A 1 241 ? -18.496 9.641 15.610 1.00 55.91 241 ILE A CA 1
ATOM 1852 C C . ILE A 1 241 ? -17.050 10.149 15.557 1.00 55.91 241 ILE A C 1
ATOM 1854 O O . ILE A 1 241 ? -16.224 9.566 14.868 1.00 55.91 241 ILE A O 1
ATOM 1858 N N . GLU A 1 242 ? -16.704 11.205 16.289 1.00 55.19 242 GLU A N 1
ATOM 1859 C CA . GLU A 1 242 ? -15.309 11.668 16.346 1.00 55.19 242 GLU A CA 1
ATOM 1860 C C . GLU A 1 242 ? -14.374 10.608 16.957 1.00 55.19 242 GLU A C 1
ATOM 1862 O O . GLU A 1 242 ? -14.537 10.181 18.107 1.00 55.19 242 GLU A O 1
ATOM 1867 N N . PHE A 1 243 ? -13.344 10.197 16.210 1.00 60.25 243 PHE A N 1
ATOM 1868 C CA . PHE A 1 243 ? -12.307 9.310 16.735 1.00 60.25 243 PHE A CA 1
ATOM 1869 C C . PHE A 1 243 ? -11.188 10.116 17.376 1.00 60.25 243 PHE A C 1
ATOM 1871 O O . PHE A 1 243 ? -10.372 10.721 16.692 1.00 60.25 243 PHE A O 1
ATOM 1878 N N . THR A 1 244 ? -11.133 10.093 18.710 1.00 51.09 244 THR A N 1
ATOM 1879 C CA . THR A 1 244 ? -10.082 10.765 19.483 1.00 51.09 244 THR A CA 1
ATOM 1880 C C . THR A 1 244 ? -9.503 9.798 20.524 1.00 51.09 244 THR A C 1
ATOM 1882 O O . THR A 1 244 ? -10.121 9.538 21.561 1.00 51.09 244 THR A O 1
ATOM 1885 N N . ARG A 1 245 ? -8.306 9.229 20.316 1.00 51.22 245 ARG A N 1
ATOM 1886 C CA . ARG A 1 245 ? -7.609 8.432 21.355 1.00 51.22 245 ARG A CA 1
ATOM 1887 C C . ARG A 1 245 ? -6.097 8.693 21.399 1.00 51.22 245 ARG A C 1
ATOM 1889 O O . ARG A 1 245 ? -5.557 9.310 20.496 1.00 51.22 245 ARG A O 1
ATOM 1896 N N . LYS A 1 246 ? -5.544 8.408 22.583 1.00 34.50 246 LYS A N 1
ATOM 1897 C CA . LYS A 1 246 ? -4.377 9.032 23.240 1.00 34.50 246 LYS A CA 1
ATOM 1898 C C . LYS A 1 246 ? -3.019 8.756 22.601 1.00 34.50 246 LYS A C 1
ATOM 1900 O O . LYS A 1 246 ? -2.809 7.607 22.175 1.00 34.50 246 LYS A O 1
#

Secondary structure (DSSP, 8-state):
-HHHHHHHHHHHTTGGGHHHHGGG--PPPPHHHHHHHHHHHHHHHHHHHHHHHHHTT-----SEEEEE---SS--SEEEEEEE-S---GGGGG-TTTTSS--EEEEEEEES-------------TTS---SSSS--TTHHHHSS--S--SEEEEE--SHHHHHHHHHHHTSTT-EEEEEESSSSTTTTS-HHHHHHHHHHHHHTT-EEEET--EEEEEEEEEE-TTS-EEEEEEEEETT---B---